Protein AF-A0A534ASF9-F1 (afdb_monomer_lite)

Structure (mmCIF, N/CA/C/O backbone):
data_AF-A0A534ASF9-F1
#
_entry.id   AF-A0A534ASF9-F1
#
loop_
_atom_site.group_PDB
_atom_site.id
_atom_site.type_symbol
_atom_site.label_atom_id
_atom_site.label_alt_id
_atom_site.label_comp_id
_atom_site.label_asym_id
_atom_site.label_entity_id
_atom_site.label_seq_id
_atom_site.pdbx_PDB_ins_code
_atom_site.Cartn_x
_atom_site.Cartn_y
_atom_site.Cartn_z
_atom_site.occupancy
_atom_site.B_iso_or_equiv
_atom_site.auth_seq_id
_atom_site.auth_comp_id
_atom_site.auth_asym_id
_atom_site.auth_atom_id
_atom_site.pdbx_PDB_model_num
ATOM 1 N N . MET A 1 1 ? -19.889 25.610 2.675 1.00 43.44 1 MET A N 1
ATOM 2 C CA . MET A 1 1 ? -19.163 25.995 3.905 1.00 43.44 1 MET A CA 1
ATOM 3 C C . MET A 1 1 ? -20.159 26.588 4.884 1.00 43.44 1 MET A C 1
ATOM 5 O O . MET A 1 1 ? -20.540 27.736 4.732 1.00 43.44 1 MET A O 1
ATOM 9 N N . SER A 1 2 ? -20.649 25.782 5.822 1.00 36.78 2 SER A N 1
ATOM 10 C CA . SER A 1 2 ? -21.408 26.253 6.982 1.00 36.78 2 SER A CA 1
ATOM 11 C C . SER A 1 2 ? -21.186 25.222 8.080 1.00 36.78 2 SER A C 1
ATOM 13 O O . SER A 1 2 ? -21.666 24.094 7.984 1.00 36.78 2 SER A O 1
ATOM 15 N N . ALA A 1 3 ? -20.322 25.568 9.029 1.00 43.53 3 ALA A N 1
ATOM 16 C CA . ALA A 1 3 ? -19.943 24.725 10.150 1.00 43.53 3 ALA A CA 1
ATOM 17 C C . ALA A 1 3 ? -20.703 25.224 11.378 1.00 43.53 3 ALA A C 1
ATOM 19 O O . ALA A 1 3 ? -20.419 26.294 11.910 1.00 43.53 3 ALA A O 1
ATOM 20 N N . SER A 1 4 ? -21.697 24.446 11.794 1.00 43.00 4 SER A N 1
ATOM 21 C CA . SER A 1 4 ? -22.441 24.659 13.027 1.00 43.00 4 SER A CA 1
ATOM 22 C C . SER A 1 4 ? -21.822 23.758 14.092 1.00 43.00 4 SER A C 1
ATOM 24 O O . SER A 1 4 ? -22.047 22.552 14.096 1.00 43.00 4 SER A O 1
ATOM 26 N N . CYS A 1 5 ? -20.987 24.342 14.951 1.00 35.31 5 CYS A N 1
ATOM 27 C CA . CYS A 1 5 ? -20.363 23.667 16.084 1.00 35.31 5 CYS A CA 1
ATOM 28 C C . CYS A 1 5 ? -21.158 24.012 17.351 1.00 35.31 5 CYS A C 1
ATOM 30 O O . CYS A 1 5 ? -21.289 25.181 17.716 1.00 35.31 5 CYS A O 1
ATOM 32 N N . ARG A 1 6 ? -21.737 22.998 17.993 1.00 47.47 6 ARG A N 1
ATOM 33 C CA . ARG A 1 6 ? -22.448 23.086 19.273 1.00 47.47 6 ARG A CA 1
ATOM 34 C C . ARG A 1 6 ? -22.090 21.854 20.107 1.00 47.47 6 ARG A C 1
ATOM 36 O O . ARG A 1 6 ? -22.039 20.769 19.540 1.00 47.47 6 ARG A O 1
ATOM 43 N N . ILE A 1 7 ? -22.007 22.063 21.433 1.00 41.69 7 ILE A N 1
ATOM 44 C CA . ILE A 1 7 ? -22.046 21.060 22.529 1.00 41.69 7 ILE A CA 1
ATOM 45 C C . ILE A 1 7 ? -20.674 20.392 22.786 1.00 41.69 7 ILE A C 1
ATOM 47 O O . ILE A 1 7 ? -19.980 20.046 21.846 1.00 41.69 7 ILE A O 1
ATOM 51 N N . SER A 1 8 ? -20.164 20.166 24.001 1.00 37.75 8 SER A N 1
ATOM 52 C CA . SER A 1 8 ? -20.586 20.447 25.379 1.00 37.75 8 SER A CA 1
ATOM 53 C C . SER A 1 8 ? -19.339 20.419 26.265 1.00 37.75 8 SER A C 1
ATOM 55 O O . SER A 1 8 ? -18.448 19.600 26.048 1.00 37.75 8 SER A O 1
ATOM 57 N N . ALA A 1 9 ? -19.335 21.222 27.326 1.00 44.00 9 ALA A N 1
ATOM 58 C CA . ALA A 1 9 ? -18.513 20.967 28.500 1.00 44.00 9 ALA A CA 1
ATOM 59 C C . ALA A 1 9 ? -19.086 19.760 29.265 1.00 44.00 9 ALA A C 1
ATOM 61 O O . ALA A 1 9 ? -20.282 19.729 29.554 1.00 44.00 9 ALA A O 1
ATOM 62 N N . ALA A 1 10 ? -18.246 18.779 29.599 1.00 42.94 10 ALA A N 1
ATOM 63 C CA . ALA A 1 10 ? -18.607 17.688 30.498 1.00 42.94 10 ALA A CA 1
ATOM 64 C C . ALA A 1 10 ? -17.488 17.469 31.521 1.00 42.94 10 ALA A C 1
ATOM 66 O O . ALA A 1 10 ? -16.400 16.980 31.228 1.00 42.94 10 ALA A O 1
ATOM 67 N N . THR A 1 11 ? -17.815 17.906 32.727 1.00 45.84 11 THR A N 1
ATOM 68 C CA . THR A 1 11 ? -17.138 17.739 34.005 1.00 45.84 11 THR A CA 1
ATOM 69 C C . THR A 1 11 ? -16.845 16.270 34.310 1.00 45.84 11 THR A C 1
ATOM 71 O O . THR A 1 11 ? -17.744 15.432 34.297 1.00 45.84 11 THR A O 1
ATOM 74 N N . ILE A 1 12 ? -15.594 15.973 34.660 1.00 40.12 12 ILE A N 1
ATOM 75 C CA . ILE A 1 12 ? -15.168 14.698 35.243 1.00 40.12 12 ILE A CA 1
ATOM 76 C C . ILE A 1 12 ? -15.346 14.813 36.759 1.00 40.12 12 ILE A C 1
ATOM 78 O O . ILE A 1 12 ? -14.676 15.622 37.399 1.00 40.12 12 ILE A O 1
ATOM 82 N N . SER A 1 13 ? -16.247 14.017 37.337 1.00 39.03 13 SER A N 1
ATOM 83 C CA . SER A 1 13 ? -16.389 13.881 38.788 1.00 39.03 13 SER A CA 1
ATOM 84 C C . SER A 1 13 ? -16.330 12.412 39.204 1.00 39.03 13 SER A C 1
ATOM 86 O O . SER A 1 13 ? -17.213 11.617 38.899 1.00 39.03 13 SER A O 1
ATOM 88 N N . ALA A 1 14 ? -15.208 12.103 39.853 1.00 37.56 14 ALA A N 1
ATOM 89 C CA . ALA A 1 14 ? -15.058 11.299 41.060 1.00 37.56 14 ALA A CA 1
ATOM 90 C C . ALA A 1 14 ? -15.865 9.994 41.190 1.00 37.56 14 ALA A C 1
ATOM 92 O O . ALA A 1 14 ? -17.019 9.957 41.612 1.00 37.56 14 ALA A O 1
ATOM 93 N N . ALA A 1 15 ? -15.142 8.893 40.995 1.00 41.50 15 ALA A N 1
ATOM 94 C CA . ALA A 1 15 ? -15.428 7.623 41.633 1.00 41.50 15 ALA A CA 1
ATOM 95 C C . ALA A 1 15 ? -15.129 7.707 43.140 1.00 41.50 15 ALA A C 1
ATOM 97 O O . ALA A 1 15 ? -14.005 8.008 43.532 1.00 41.50 15 ALA A O 1
ATOM 98 N N . CYS A 1 16 ? -16.108 7.365 43.977 1.00 34.12 16 CYS A N 1
ATOM 99 C CA . CYS A 1 16 ? -15.857 6.810 45.304 1.00 34.12 16 CYS A CA 1
ATOM 100 C C . CYS A 1 16 ? -17.086 6.011 45.762 1.00 34.12 16 CYS A C 1
ATOM 102 O O . CYS A 1 16 ? -18.139 6.569 46.060 1.00 34.12 16 CYS A O 1
ATOM 104 N N . ARG A 1 17 ? -16.953 4.679 45.795 1.00 44.31 17 ARG A N 1
ATOM 105 C CA . ARG A 1 17 ? -17.820 3.803 46.603 1.00 44.31 17 ARG A CA 1
ATOM 106 C C . ARG A 1 17 ? -17.494 4.038 48.082 1.00 44.31 17 ARG A C 1
ATOM 108 O O . ARG A 1 17 ? -16.331 4.284 48.399 1.00 44.31 17 ARG A O 1
ATOM 115 N N . PRO A 1 18 ? -18.443 3.786 48.996 1.00 44.88 18 PRO A N 1
ATOM 116 C CA . PRO A 1 18 ? -18.229 2.590 49.803 1.00 44.88 18 PRO A CA 1
ATOM 117 C C . PRO A 1 18 ? -19.480 1.766 50.131 1.00 44.88 18 PRO A C 1
ATOM 119 O O . PRO A 1 18 ? -20.634 2.124 49.921 1.00 44.88 18 PRO A O 1
ATOM 122 N N . LYS A 1 19 ? -19.112 0.583 50.607 1.00 39.75 19 LYS A N 1
ATOM 123 C CA . LYS A 1 19 ? -19.822 -0.627 50.993 1.00 39.75 19 LYS A CA 1
ATOM 124 C C . LYS A 1 19 ? -20.585 -0.420 52.312 1.00 39.75 19 LYS A C 1
ATOM 126 O O . LYS A 1 19 ? -20.127 0.296 53.194 1.00 39.75 19 LYS A O 1
ATOM 131 N N . SER A 1 20 ? -21.721 -1.095 52.423 1.00 41.50 20 SER A N 1
ATOM 132 C CA . SER A 1 20 ? -22.628 -1.165 53.576 1.00 41.50 20 SER A CA 1
ATOM 133 C C . SER A 1 20 ? -21.947 -1.604 54.882 1.00 41.50 20 SER A C 1
ATOM 135 O O . SER A 1 20 ? -20.941 -2.318 54.833 1.00 41.50 20 SER A O 1
ATOM 137 N N . PRO A 1 21 ? -22.620 -1.385 56.027 1.00 50.22 21 PRO A N 1
ATOM 138 C CA . PRO A 1 21 ? -22.694 -2.462 57.008 1.00 50.22 21 PRO A CA 1
ATOM 139 C C . PRO A 1 21 ? -24.111 -2.727 57.533 1.00 50.22 21 PRO A C 1
ATOM 141 O O . PRO A 1 21 ? -24.940 -1.837 57.712 1.00 50.22 21 PRO A O 1
ATOM 144 N N . ALA A 1 22 ? -24.350 -4.010 57.789 1.00 42.09 22 ALA A N 1
ATOM 145 C CA . ALA A 1 22 ? -25.454 -4.536 58.572 1.00 42.09 22 ALA A CA 1
ATOM 146 C C . ALA A 1 22 ? -25.359 -4.080 60.036 1.00 42.09 22 ALA A C 1
ATOM 148 O O . ALA A 1 22 ? -24.257 -3.961 60.569 1.00 42.09 22 ALA A O 1
ATOM 149 N N . CYS A 1 23 ? -26.497 -3.941 60.723 1.00 30.39 23 CYS A N 1
ATOM 150 C CA . CYS A 1 23 ? -26.509 -4.035 62.179 1.00 30.39 23 CYS A CA 1
ATOM 151 C C . CYS A 1 23 ? -27.781 -4.704 62.708 1.00 30.39 23 CYS A C 1
ATOM 153 O O . CYS A 1 23 ? -28.874 -4.590 62.156 1.00 30.39 23 CYS A O 1
ATOM 155 N N . ARG A 1 24 ? -27.553 -5.483 63.760 1.00 34.69 24 ARG A N 1
ATOM 156 C CA . ARG A 1 24 ? -28.364 -6.562 64.311 1.00 34.69 24 ARG A CA 1
ATOM 157 C C . ARG A 1 24 ? -29.069 -6.086 65.584 1.00 34.69 24 ARG A C 1
ATOM 159 O O . ARG A 1 24 ? -28.524 -5.325 66.371 1.00 34.69 24 ARG A O 1
ATOM 166 N N . ARG A 1 25 ? -30.279 -6.608 65.755 1.00 35.16 25 ARG A N 1
ATOM 167 C CA . ARG A 1 25 ? -31.189 -6.615 66.917 1.00 35.16 25 ARG A CA 1
ATOM 168 C C . ARG A 1 25 ? -30.499 -6.808 68.288 1.00 35.16 25 ARG A C 1
ATOM 170 O O . ARG A 1 25 ? -29.750 -7.771 68.410 1.00 35.16 25 ARG A O 1
ATOM 177 N N . SER A 1 26 ? -30.890 -6.035 69.318 1.00 34.41 26 SER A N 1
ATOM 178 C CA . SER A 1 26 ? -31.644 -6.516 70.512 1.00 34.41 26 SER A CA 1
ATOM 179 C C . SER A 1 26 ? -31.675 -5.525 71.702 1.00 34.41 26 SER A C 1
ATOM 181 O O . SER A 1 26 ? -30.611 -5.158 72.186 1.00 34.41 26 SER A O 1
ATOM 183 N N . GLY A 1 27 ? -32.885 -5.252 72.234 1.00 33.06 27 GLY A N 1
ATOM 184 C CA . GLY A 1 27 ? -33.196 -4.901 73.644 1.00 33.06 27 GLY A CA 1
ATOM 185 C C . GLY A 1 27 ? -32.804 -3.493 74.131 1.00 33.06 27 GLY A C 1
ATOM 186 O O . GLY A 1 27 ? -31.799 -2.961 73.705 1.00 33.06 27 GLY A O 1
ATOM 187 N N . GLN A 1 28 ? -33.498 -2.792 75.030 1.00 36.84 28 GLN A N 1
ATOM 188 C CA . GLN A 1 28 ? -34.693 -3.009 75.848 1.00 36.84 28 GLN A CA 1
ATOM 189 C C . GLN A 1 28 ? -35.312 -1.627 76.160 1.00 36.84 28 GLN A C 1
ATOM 191 O O . GLN A 1 28 ? -34.653 -0.592 76.087 1.00 36.84 28 GLN A O 1
ATOM 196 N N . SER A 1 29 ? -36.591 -1.642 76.512 1.00 45.84 29 SER A N 1
ATOM 197 C CA . SER A 1 29 ? -37.454 -0.532 76.922 1.00 45.84 29 SER A CA 1
ATOM 198 C C . SER A 1 29 ? -36.996 0.226 78.177 1.00 45.84 29 SER A C 1
ATOM 200 O O . SER A 1 29 ? -36.746 -0.417 79.191 1.00 45.84 29 SER A O 1
ATOM 202 N N . ILE A 1 30 ? -37.089 1.564 78.166 1.00 34.12 30 ILE A N 1
ATOM 203 C CA . ILE A 1 30 ? -37.583 2.369 79.302 1.00 34.12 30 ILE A CA 1
ATOM 204 C C . ILE A 1 30 ? -38.434 3.515 78.743 1.00 34.12 30 ILE A C 1
ATOM 206 O O . ILE A 1 30 ? -37.964 4.356 77.979 1.00 34.12 30 ILE A O 1
ATOM 210 N N . LEU A 1 31 ? -39.701 3.515 79.149 1.00 42.78 31 LEU A N 1
ATOM 211 C CA . LEU A 1 31 ? -40.682 4.566 78.930 1.00 42.78 31 LEU A CA 1
ATOM 212 C C . LEU A 1 31 ? -40.278 5.802 79.754 1.00 42.78 31 LEU A C 1
ATOM 214 O O . LEU A 1 31 ? -40.157 5.714 80.978 1.00 42.78 31 LEU A O 1
ATOM 218 N N . LYS A 1 32 ? -40.090 6.957 79.108 1.00 35.69 32 LYS A N 1
ATOM 219 C CA . LYS A 1 32 ? -40.068 8.255 79.789 1.00 35.69 32 LYS A CA 1
ATOM 220 C C . LYS A 1 32 ? -40.736 9.305 78.907 1.00 35.69 32 LYS A C 1
ATOM 222 O O . LYS A 1 32 ? -40.390 9.456 77.740 1.00 35.69 32 LYS A O 1
ATOM 227 N N . THR A 1 33 ? -41.733 9.957 79.489 1.00 53.38 33 THR A N 1
ATOM 228 C CA . THR A 1 33 ? -42.565 11.039 78.952 1.00 53.38 33 THR A CA 1
ATOM 229 C C . THR A 1 33 ? -41.716 12.107 78.247 1.00 53.38 33 THR A C 1
ATOM 231 O O . THR A 1 33 ? -40.631 12.413 78.752 1.00 53.38 33 THR A O 1
ATOM 234 N N . PRO A 1 34 ? -42.165 12.673 77.109 1.00 46.03 34 PRO A N 1
ATOM 235 C CA . PRO A 1 34 ? -41.370 13.638 76.356 1.00 46.03 34 PRO A CA 1
ATOM 236 C C . PRO A 1 34 ? -41.164 14.933 77.162 1.00 46.03 34 PRO A C 1
ATOM 238 O O . PRO A 1 34 ? -42.145 15.497 77.650 1.00 46.03 34 PRO A O 1
ATOM 241 N N . PRO A 1 35 ? -39.920 15.426 77.303 1.00 46.38 35 PRO A N 1
ATOM 242 C CA . PRO A 1 35 ? -39.693 16.814 77.678 1.00 46.38 35 PRO A CA 1
ATOM 243 C C . PRO A 1 35 ? -40.124 17.766 76.549 1.00 46.38 35 PRO A C 1
ATOM 245 O O . PRO A 1 35 ? -40.404 17.360 75.424 1.00 46.38 35 PRO A O 1
ATOM 248 N N . SER A 1 36 ? -40.209 19.052 76.851 1.00 45.78 36 SER A N 1
ATOM 249 C CA . SER A 1 36 ? -40.439 20.147 75.904 1.00 45.78 36 SER A CA 1
ATOM 250 C C . SER A 1 36 ? -39.646 19.973 74.596 1.00 45.78 36 SER A C 1
ATOM 252 O O . SER A 1 36 ? -38.463 19.633 74.610 1.00 45.78 36 SER A O 1
ATOM 254 N N . ALA A 1 37 ? -40.283 20.232 73.446 1.00 53.19 37 ALA A N 1
ATOM 255 C CA . ALA A 1 37 ? -39.708 19.999 72.114 1.00 53.19 37 ALA A CA 1
ATOM 256 C C . ALA A 1 37 ? -38.362 20.716 71.871 1.00 53.19 37 ALA A C 1
ATOM 258 O O . ALA A 1 37 ? -37.545 20.220 71.102 1.00 53.19 37 ALA A O 1
ATOM 259 N N . GLN A 1 38 ? -38.106 21.840 72.546 1.00 49.53 38 GLN A N 1
ATOM 260 C CA . GLN A 1 38 ? -36.845 22.584 72.448 1.00 49.53 38 GLN A CA 1
ATOM 261 C C . GLN A 1 38 ? -35.704 21.913 73.237 1.00 49.53 38 GLN A C 1
ATOM 263 O O . GLN A 1 38 ? -34.577 21.857 72.747 1.00 49.53 38 GLN A O 1
ATOM 268 N N . ASP A 1 39 ? -36.003 21.291 74.381 1.00 49.75 39 ASP A N 1
ATOM 269 C CA . ASP A 1 39 ? -35.011 20.604 75.220 1.00 49.75 39 ASP A CA 1
ATOM 270 C C . ASP A 1 39 ? -34.704 19.189 74.701 1.00 49.75 39 ASP A C 1
ATOM 272 O O . ASP A 1 39 ? -33.565 18.729 74.778 1.00 49.75 39 ASP A O 1
ATOM 276 N N . ILE A 1 40 ? -35.683 18.508 74.081 1.00 57.84 40 ILE A N 1
ATOM 277 C CA . ILE A 1 40 ? -35.431 17.267 73.321 1.00 57.84 40 ILE A CA 1
ATOM 278 C C . ILE A 1 40 ? -34.525 17.562 72.121 1.00 57.84 40 ILE A C 1
ATOM 280 O O . ILE A 1 40 ? -33.631 16.773 71.820 1.00 57.84 40 ILE A O 1
ATOM 284 N N . GLN A 1 41 ? -34.717 18.686 71.426 1.00 57.34 41 GLN A N 1
ATOM 285 C CA . GLN A 1 41 ? -33.866 19.070 70.295 1.00 57.34 41 GLN A CA 1
ATOM 286 C C . GLN A 1 41 ? -32.431 19.405 70.748 1.00 57.34 41 GLN A C 1
ATOM 288 O O . GLN A 1 41 ? -31.473 18.951 70.121 1.00 57.34 41 GLN A O 1
ATOM 293 N N . ALA A 1 42 ? -32.250 20.092 71.880 1.00 60.66 42 ALA A N 1
ATOM 294 C CA . ALA A 1 42 ? -30.925 20.321 72.467 1.00 60.66 42 ALA A CA 1
ATOM 295 C C . ALA A 1 42 ? -30.248 19.005 72.915 1.00 60.66 42 ALA A C 1
ATOM 297 O O . ALA A 1 42 ? -29.111 18.724 72.534 1.00 60.66 42 ALA A O 1
ATOM 298 N N . ALA A 1 43 ? -30.978 18.121 73.602 1.00 65.44 43 ALA A N 1
ATOM 299 C CA . ALA A 1 43 ? -30.450 16.828 74.040 1.00 65.44 43 ALA A CA 1
ATOM 300 C C . ALA A 1 43 ? -30.133 15.877 72.868 1.00 65.44 43 ALA A C 1
ATOM 302 O O . ALA A 1 43 ? -29.107 15.198 72.877 1.00 65.44 43 ALA A O 1
ATOM 303 N N . THR A 1 44 ? -30.967 15.847 71.822 1.00 72.81 44 THR A N 1
ATOM 304 C CA . THR A 1 44 ? -30.734 15.010 70.627 1.00 72.81 44 THR A CA 1
ATOM 305 C C . THR A 1 44 ? -29.577 15.521 69.771 1.00 72.81 44 THR A C 1
ATOM 307 O O . THR A 1 44 ? -28.850 14.711 69.194 1.00 72.81 44 THR A O 1
ATOM 310 N N . THR A 1 45 ? -29.351 16.839 69.721 1.00 83.19 45 THR A N 1
ATOM 311 C CA . THR A 1 45 ? -28.190 17.420 69.026 1.00 83.19 45 THR A CA 1
ATOM 312 C C . THR A 1 45 ? -26.878 17.181 69.780 1.00 83.19 45 THR A C 1
ATOM 314 O O . THR A 1 45 ? -25.874 16.864 69.140 1.00 83.19 45 THR A O 1
ATOM 317 N N . LEU A 1 46 ? -26.871 17.238 71.120 1.00 85.38 46 LEU A N 1
ATOM 318 C CA . LEU A 1 46 ? -25.717 16.830 71.938 1.00 85.38 46 LEU A CA 1
ATOM 319 C C . LEU A 1 46 ? -25.415 15.331 71.796 1.00 85.38 46 LEU A C 1
ATOM 321 O O . LEU A 1 46 ? -24.257 14.945 71.627 1.00 85.38 46 LEU A O 1
ATOM 325 N N . ASP A 1 47 ? -26.451 14.492 71.787 1.00 87.38 47 ASP A N 1
ATOM 326 C CA . ASP A 1 47 ? -26.313 13.043 71.625 1.00 87.38 47 ASP A CA 1
ATOM 327 C C . ASP A 1 47 ? -25.786 12.645 70.238 1.00 87.38 47 ASP A C 1
ATOM 329 O O . ASP A 1 47 ? -25.021 11.683 70.123 1.00 87.38 47 ASP A O 1
ATOM 333 N N . ALA A 1 48 ? -26.153 13.386 69.188 1.00 88.62 48 ALA A N 1
ATOM 334 C CA . ALA A 1 48 ? -25.584 13.211 67.854 1.00 88.62 48 ALA A CA 1
ATOM 335 C C . ALA A 1 48 ? -24.083 13.549 67.839 1.00 88.62 48 ALA A C 1
ATOM 337 O O . ALA A 1 48 ? -23.278 12.730 67.402 1.00 88.62 48 ALA A O 1
ATOM 338 N N . ARG A 1 49 ? -23.687 14.689 68.427 1.00 88.88 49 ARG A N 1
ATOM 339 C CA . ARG A 1 49 ? -22.275 15.112 68.501 1.00 88.88 49 ARG A CA 1
ATOM 340 C C . ARG A 1 49 ? -21.401 14.133 69.287 1.00 88.88 49 ARG A C 1
ATOM 342 O O . ARG A 1 49 ? -20.300 13.821 68.849 1.00 88.88 49 ARG A O 1
ATOM 349 N N . ILE A 1 50 ? -21.893 13.601 70.411 1.00 92.56 50 ILE A N 1
ATOM 350 C CA . ILE A 1 50 ? -21.173 12.572 71.186 1.00 92.56 50 ILE A CA 1
ATOM 351 C C . ILE A 1 50 ? -20.948 11.311 70.342 1.00 92.56 50 ILE A C 1
ATOM 353 O O . ILE A 1 50 ? -19.882 10.699 70.414 1.00 92.56 50 ILE A O 1
ATOM 357 N N . ARG A 1 51 ? -21.940 10.909 69.540 1.00 93.44 51 ARG A N 1
ATOM 358 C CA . ARG A 1 51 ? -21.838 9.731 68.671 1.00 93.44 51 ARG A CA 1
ATOM 359 C C . ARG A 1 51 ? -20.809 9.935 67.563 1.00 93.44 51 ARG A C 1
ATOM 361 O O . ARG A 1 51 ? -19.997 9.044 67.337 1.00 93.44 51 ARG A O 1
ATOM 368 N N . ASP A 1 52 ? -20.804 11.108 66.940 1.00 94.50 52 ASP A N 1
ATOM 369 C CA . ASP A 1 52 ? -19.841 11.455 65.895 1.00 94.50 52 ASP A CA 1
ATOM 370 C C . ASP A 1 52 ? -18.407 11.493 66.449 1.00 94.50 52 ASP A C 1
ATOM 372 O O . ASP A 1 52 ? -17.507 10.884 65.871 1.00 94.50 52 ASP A O 1
ATOM 376 N N . SER A 1 53 ? -18.191 12.107 67.620 1.00 92.81 53 SER A N 1
ATOM 377 C CA . SER A 1 53 ? -16.875 12.116 68.282 1.00 92.81 53 SER A CA 1
ATOM 378 C C . SER A 1 53 ? -16.409 10.717 68.709 1.00 92.81 53 SER A C 1
ATOM 380 O O . SER A 1 53 ? -15.213 10.434 68.671 1.00 92.81 53 SER A O 1
ATOM 382 N N . ARG A 1 54 ? -17.326 9.810 69.076 1.00 94.56 54 ARG A N 1
ATOM 383 C CA . ARG A 1 54 ? -16.996 8.397 69.345 1.00 94.56 54 ARG A CA 1
ATOM 384 C C . ARG A 1 54 ? -16.609 7.645 68.071 1.00 94.56 54 ARG A C 1
ATOM 386 O O . ARG A 1 54 ? -15.620 6.926 68.090 1.00 94.56 54 ARG A O 1
ATOM 393 N N . HIS A 1 55 ? -17.308 7.869 66.958 1.00 95.31 55 HIS A N 1
ATOM 394 C CA . HIS A 1 55 ? -16.908 7.300 65.667 1.00 95.31 55 HIS A CA 1
ATOM 395 C C . HIS A 1 55 ? -15.524 7.789 65.217 1.00 95.31 55 HIS A C 1
ATOM 397 O O . HIS A 1 55 ? -14.730 6.995 64.719 1.00 95.31 55 HIS A O 1
ATOM 403 N N . GLN A 1 56 ? -15.208 9.068 65.438 1.00 91.69 56 GLN A N 1
ATOM 404 C CA . GLN A 1 56 ? -13.871 9.612 65.177 1.00 91.69 56 GLN A CA 1
ATOM 405 C C . GLN A 1 56 ? -12.803 8.962 66.063 1.00 91.69 56 GLN A C 1
ATOM 407 O O . GLN A 1 56 ? -11.711 8.664 65.585 1.00 91.69 56 GLN A O 1
ATOM 412 N N . LEU A 1 57 ? -13.114 8.701 67.338 1.00 93.12 57 LEU A N 1
ATOM 413 C CA . LEU A 1 57 ? -12.217 7.976 68.235 1.00 93.12 57 LEU A CA 1
ATOM 414 C C . LEU A 1 57 ? -11.934 6.560 67.716 1.00 93.12 57 LEU A C 1
ATOM 416 O O . LEU A 1 57 ? -10.775 6.156 67.666 1.00 93.12 57 LEU A O 1
ATOM 420 N N . ASP A 1 58 ? -12.974 5.838 67.299 1.00 93.19 58 ASP A N 1
ATOM 421 C CA . ASP A 1 58 ? -12.842 4.480 66.767 1.00 93.19 58 ASP A CA 1
ATOM 422 C C . ASP A 1 58 ? -11.996 4.460 65.484 1.00 93.19 58 ASP A C 1
ATOM 424 O O . ASP A 1 58 ? -11.143 3.590 65.323 1.00 93.19 58 ASP A O 1
ATOM 428 N N . GLU A 1 59 ? -12.160 5.446 64.593 1.00 93.00 59 GLU A N 1
ATOM 429 C CA . GLU A 1 59 ? -11.323 5.569 63.393 1.00 93.00 59 GLU A CA 1
ATOM 430 C C . GLU A 1 59 ? -9.854 5.875 63.735 1.00 93.00 59 GLU A C 1
ATOM 432 O O . GLU A 1 59 ? -8.940 5.304 63.131 1.00 93.00 59 GLU A O 1
ATOM 437 N N . LEU A 1 60 ? -9.608 6.750 64.716 1.00 92.19 60 LEU A N 1
ATOM 438 C CA . LEU A 1 60 ? -8.255 7.099 65.152 1.00 92.19 60 LEU A CA 1
ATOM 439 C C . LEU A 1 60 ? -7.556 5.922 65.838 1.00 92.19 60 LEU A C 1
ATOM 441 O O . LEU A 1 60 ? -6.365 5.730 65.613 1.00 92.19 60 LEU A O 1
ATOM 445 N N . LEU A 1 61 ? -8.271 5.097 66.607 1.00 91.38 61 LEU A N 1
ATOM 446 C CA . LEU A 1 61 ? -7.707 3.911 67.266 1.00 91.38 61 LEU A CA 1
ATOM 447 C C . LEU A 1 61 ? -7.320 2.790 66.287 1.00 91.38 61 LEU A C 1
ATOM 449 O O . LEU A 1 61 ? -6.491 1.946 66.623 1.00 91.38 61 LEU A O 1
ATOM 453 N N . LEU A 1 62 ? -7.861 2.790 65.062 1.00 92.12 62 LEU A N 1
ATOM 454 C CA . LEU A 1 62 ? -7.404 1.885 63.998 1.00 92.12 62 LEU A CA 1
ATOM 455 C C . LEU A 1 62 ? -6.019 2.266 63.454 1.00 92.12 62 LEU A C 1
ATOM 457 O O . LEU A 1 62 ? -5.333 1.419 62.882 1.00 92.12 62 LEU A O 1
ATOM 461 N N . LYS A 1 63 ? -5.622 3.537 63.593 1.00 89.06 63 LYS A N 1
ATOM 462 C CA . LYS A 1 63 ? -4.394 4.102 63.006 1.00 89.06 63 LYS A CA 1
ATOM 463 C C . LYS A 1 63 ? -3.349 4.468 64.063 1.00 89.06 63 LYS A C 1
ATOM 465 O O . LYS A 1 63 ? -2.155 4.441 63.777 1.00 89.06 63 LYS A O 1
ATOM 470 N N . PHE A 1 64 ? -3.785 4.791 65.276 1.00 91.25 64 PHE A N 1
ATOM 471 C CA . PHE A 1 64 ? -2.961 5.344 66.342 1.00 91.25 64 PHE A CA 1
ATOM 472 C C . PHE A 1 64 ? -3.169 4.606 67.664 1.00 91.25 64 PHE A C 1
ATOM 474 O O . PHE A 1 64 ? -4.224 4.044 67.941 1.00 91.25 64 PHE A O 1
ATOM 481 N N . THR A 1 65 ? -2.143 4.626 68.513 1.00 87.56 65 THR A N 1
ATOM 482 C CA . THR A 1 65 ? -2.203 4.044 69.857 1.00 87.56 65 THR A CA 1
ATOM 483 C C . THR A 1 65 ? -2.914 4.976 70.842 1.00 87.56 65 THR A C 1
ATOM 485 O O . THR A 1 65 ? -2.983 6.189 70.641 1.00 87.56 65 THR A O 1
ATOM 488 N N . ASP A 1 66 ? -3.391 4.427 71.963 1.00 84.25 66 ASP A N 1
ATOM 489 C CA . ASP A 1 66 ? -4.173 5.144 72.987 1.00 84.25 66 ASP A CA 1
ATOM 490 C C . ASP A 1 66 ? -3.526 6.415 73.569 1.00 84.25 66 ASP A C 1
ATOM 492 O O . ASP A 1 66 ? -4.219 7.218 74.198 1.00 84.25 66 ASP A O 1
ATOM 496 N N . ARG A 1 67 ? -2.207 6.586 73.397 1.00 85.88 67 ARG A N 1
ATOM 497 C CA . ARG A 1 67 ? -1.415 7.715 73.913 1.00 85.88 67 ARG A CA 1
ATOM 498 C C . ARG A 1 67 ? -1.150 8.820 72.881 1.00 85.88 67 ARG A C 1
ATOM 500 O O . ARG A 1 67 ? -0.453 9.776 73.206 1.00 85.88 67 ARG A O 1
ATOM 507 N N . HIS A 1 68 ? -1.663 8.704 71.656 1.00 91.31 68 HIS A N 1
ATOM 508 C CA . HIS A 1 68 ? -1.459 9.715 70.616 1.00 91.31 68 HIS A CA 1
ATOM 509 C C . HIS A 1 68 ? -2.163 11.042 70.981 1.00 91.31 68 HIS A C 1
ATOM 511 O O . HIS A 1 68 ? -3.307 10.998 71.444 1.00 91.31 68 HIS A O 1
ATOM 517 N N . PRO A 1 69 ? -1.547 12.223 70.754 1.00 91.75 69 PRO A N 1
ATOM 518 C CA . PRO A 1 69 ? -2.144 13.522 71.096 1.00 91.75 69 PRO A CA 1
ATOM 519 C C . PRO A 1 69 ? -3.551 13.729 70.509 1.00 91.75 69 PRO A C 1
ATOM 521 O O . PRO A 1 69 ? -4.437 14.227 71.197 1.00 91.75 69 PRO A O 1
ATOM 524 N N . GLU A 1 70 ? -3.787 13.283 69.274 1.00 86.81 70 GLU A N 1
ATOM 525 C CA . GLU A 1 70 ? -5.109 13.339 68.621 1.00 86.81 70 GLU A CA 1
ATOM 526 C C . GLU A 1 70 ? -6.181 12.474 69.309 1.00 86.81 70 GLU A C 1
ATOM 528 O O . GLU A 1 70 ? -7.314 12.917 69.487 1.00 86.81 70 GLU A O 1
ATOM 533 N N . VAL A 1 71 ? -5.825 11.270 69.771 1.00 93.62 71 VAL A N 1
ATOM 534 C CA . VAL A 1 71 ? -6.743 10.384 70.512 1.00 93.62 71 VAL A CA 1
ATOM 535 C C . VAL A 1 71 ? -7.102 11.001 71.867 1.00 93.62 71 VAL A C 1
ATOM 537 O O . VAL A 1 71 ? -8.254 10.931 72.298 1.00 93.62 71 VAL A O 1
ATOM 540 N N . LEU A 1 72 ? -6.135 11.641 72.530 1.00 92.62 72 LEU A N 1
ATOM 541 C CA . LEU A 1 72 ? -6.354 12.346 73.795 1.00 92.62 72 LEU A CA 1
ATOM 542 C C . LEU A 1 72 ? -7.269 13.564 73.612 1.00 92.62 72 LEU A C 1
ATOM 544 O O . LEU A 1 72 ? -8.228 13.710 74.368 1.00 92.62 72 LEU A O 1
ATOM 548 N N . ALA A 1 73 ? -7.050 14.369 72.567 1.00 93.19 73 ALA A N 1
ATOM 549 C CA . ALA A 1 73 ? -7.897 15.519 72.254 1.00 93.19 73 ALA A CA 1
ATOM 550 C C . ALA A 1 73 ? -9.363 15.113 72.017 1.00 93.19 73 ALA A C 1
ATOM 552 O O . ALA A 1 73 ? -10.277 15.734 72.565 1.00 93.19 73 ALA A O 1
ATOM 553 N N . VAL 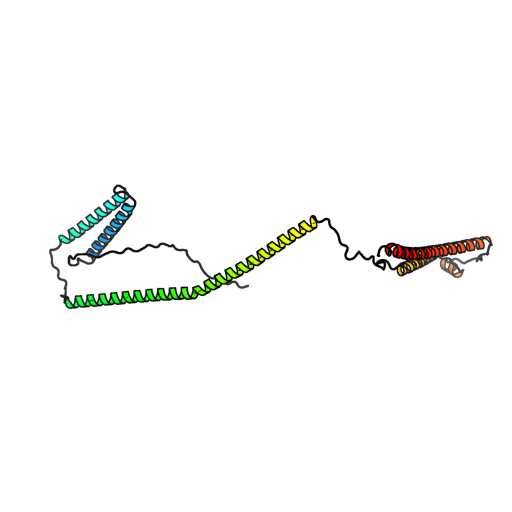A 1 74 ? -9.606 14.031 71.264 1.00 93.62 74 VAL A N 1
ATOM 554 C CA . VAL A 1 74 ? -10.966 13.516 71.034 1.00 93.62 74 VAL A CA 1
ATOM 555 C C . VAL A 1 74 ? -11.572 12.938 72.319 1.00 93.62 74 VAL A C 1
ATOM 557 O O . VAL A 1 74 ? -12.725 13.236 72.633 1.00 93.62 74 VAL A O 1
ATOM 560 N N . LYS A 1 75 ? -10.810 12.194 73.133 1.00 93.81 75 LYS A N 1
ATOM 561 C CA . LYS A 1 75 ? -11.282 11.717 74.449 1.00 93.81 75 LYS A CA 1
ATOM 562 C C . LYS A 1 75 ? -11.685 12.876 75.373 1.00 93.81 75 LYS A C 1
ATOM 564 O O . LYS A 1 75 ? -12.713 12.781 76.045 1.00 93.81 75 LYS A O 1
ATOM 569 N N . ASP A 1 76 ? -10.941 13.979 75.372 1.00 94.38 76 ASP A N 1
ATOM 570 C CA . ASP A 1 76 ? -11.274 15.174 76.156 1.00 94.38 76 ASP A CA 1
ATOM 571 C C . ASP A 1 76 ? -12.517 15.895 75.619 1.00 94.38 76 ASP A C 1
ATOM 573 O O . ASP A 1 76 ? -13.346 16.371 76.400 1.00 94.38 76 ASP A O 1
ATOM 577 N N . THR A 1 77 ? -12.714 15.919 74.296 1.00 93.12 77 THR A N 1
ATOM 578 C CA . THR A 1 77 ? -13.947 16.466 73.704 1.00 93.12 77 THR A CA 1
ATOM 579 C C . THR A 1 77 ? -15.183 15.659 74.105 1.00 93.12 77 THR A C 1
ATOM 581 O O . THR A 1 77 ? -16.194 16.252 74.481 1.00 93.12 77 THR A O 1
ATOM 584 N N . ILE A 1 78 ? -15.091 14.323 74.130 1.00 94.75 78 ILE A N 1
ATOM 585 C CA . ILE A 1 78 ? -16.179 13.444 74.579 1.00 94.75 78 ILE A CA 1
ATOM 586 C C . ILE A 1 78 ? -16.507 13.715 76.048 1.00 94.75 78 ILE A C 1
ATOM 588 O O . ILE A 1 78 ? -17.676 13.885 76.384 1.00 94.75 78 ILE A O 1
ATOM 592 N N . LYS A 1 79 ? -15.493 13.824 76.917 1.00 95.12 79 LYS A N 1
ATOM 593 C CA . LYS A 1 79 ? -15.704 14.142 78.339 1.00 95.12 79 LYS A CA 1
ATOM 594 C C . LYS A 1 79 ? -16.431 15.470 78.528 1.00 95.12 79 LYS A C 1
ATOM 596 O O . LYS A 1 79 ? -17.423 15.515 79.251 1.00 95.12 79 LYS A O 1
ATOM 601 N N . ARG A 1 80 ? -15.998 16.527 77.832 1.00 94.06 80 ARG A N 1
ATOM 602 C CA . ARG A 1 80 ? -16.656 17.843 77.886 1.00 94.06 80 ARG A CA 1
ATOM 603 C C . ARG A 1 80 ? -18.113 17.787 77.426 1.00 94.06 80 ARG A C 1
ATOM 605 O O . ARG A 1 80 ? -18.973 18.393 78.061 1.00 94.06 80 ARG A O 1
ATOM 612 N N . LEU A 1 81 ? -18.402 17.063 76.342 1.00 92.38 81 LEU A N 1
ATOM 613 C CA . LEU A 1 81 ? -19.770 16.895 75.843 1.00 92.38 81 LEU A CA 1
ATOM 614 C C . LEU A 1 81 ? -20.637 16.077 76.816 1.00 92.38 81 LEU A C 1
ATOM 616 O O . LEU A 1 81 ? -21.802 16.402 77.028 1.00 92.38 81 LEU A O 1
ATOM 620 N N . GLU A 1 82 ? -20.078 15.049 77.456 1.00 90.50 82 GLU A N 1
ATOM 621 C CA . GLU A 1 82 ? -20.778 14.260 78.478 1.00 90.50 82 GLU A CA 1
ATOM 622 C C . GLU A 1 82 ? -21.051 15.052 79.765 1.00 90.50 82 GLU A C 1
ATOM 624 O O . GLU A 1 82 ? -22.070 14.828 80.424 1.00 90.50 82 GLU A O 1
ATOM 629 N N . GLU A 1 83 ? -20.165 15.977 80.130 1.00 91.06 83 GLU A N 1
ATOM 630 C CA . GLU A 1 83 ? -20.362 16.913 81.240 1.00 91.06 83 GLU A CA 1
ATOM 631 C C . GLU A 1 83 ? -21.456 17.937 80.927 1.00 91.06 83 GLU A C 1
ATOM 633 O O . GLU A 1 83 ? -22.348 18.131 81.752 1.00 91.06 83 GLU A O 1
ATOM 638 N N . GLN A 1 84 ? -21.458 18.515 79.719 1.00 86.62 84 GLN A N 1
ATOM 639 C CA . GLN A 1 84 ? -22.538 19.394 79.248 1.00 86.62 84 GLN A CA 1
ATOM 640 C C . GLN A 1 84 ? -23.890 18.673 79.259 1.00 86.62 84 GLN A C 1
ATOM 642 O O . GLN A 1 84 ? -24.861 19.181 79.817 1.00 86.62 84 GLN A O 1
ATOM 647 N N . ARG A 1 85 ? -23.930 17.433 78.758 1.00 86.31 85 ARG A N 1
ATOM 648 C CA . ARG A 1 85 ? -25.122 16.577 78.808 1.00 86.31 85 ARG A CA 1
ATOM 649 C C . ARG A 1 85 ? -25.608 16.357 80.242 1.00 86.31 85 ARG A C 1
ATOM 651 O O . ARG A 1 85 ? -26.807 16.401 80.510 1.00 86.31 85 ARG A O 1
ATOM 658 N N . ARG A 1 86 ? -24.688 16.106 81.180 1.00 83.81 86 ARG A N 1
ATOM 659 C CA . ARG A 1 86 ? -25.019 15.924 82.603 1.00 83.81 86 ARG A CA 1
ATOM 660 C C . ARG A 1 86 ? -25.535 17.206 83.253 1.00 83.81 86 ARG A C 1
ATOM 662 O O . ARG A 1 86 ? -26.448 17.110 84.067 1.00 83.81 86 ARG A O 1
ATOM 669 N N . ALA A 1 87 ? -24.997 18.370 82.896 1.00 83.50 87 ALA A N 1
ATOM 670 C CA . ALA A 1 87 ? -25.452 19.658 83.413 1.00 83.50 87 ALA A CA 1
ATOM 671 C C . ALA A 1 87 ? -26.885 19.984 82.953 1.00 83.50 87 ALA A C 1
ATOM 673 O O . ALA A 1 87 ? -27.725 20.351 83.776 1.00 83.50 87 ALA A O 1
ATOM 674 N N . GLU A 1 88 ? -27.199 19.754 81.676 1.00 72.12 88 GLU A N 1
ATOM 675 C CA . GLU A 1 88 ? -28.544 19.983 81.127 1.00 72.12 88 GLU A CA 1
ATOM 676 C C . GLU A 1 88 ? -29.574 18.980 81.675 1.00 72.12 88 GLU A C 1
ATOM 678 O O . GLU A 1 88 ? -30.655 19.367 82.118 1.00 72.12 88 GLU A O 1
ATOM 683 N N . LEU A 1 89 ? -29.220 17.692 81.769 1.00 64.88 89 LEU A N 1
ATOM 684 C CA . LEU A 1 89 ? -30.087 16.670 82.377 1.00 64.88 89 LEU A CA 1
ATOM 685 C C . LEU A 1 89 ? -30.258 16.850 83.898 1.00 64.88 89 LEU A C 1
ATOM 687 O O . LEU A 1 89 ? -31.279 16.439 84.456 1.00 64.88 89 LEU A O 1
ATOM 691 N N . GLY A 1 90 ? -29.265 17.439 84.572 1.00 60.59 90 GLY A N 1
ATOM 692 C CA . GLY A 1 90 ? -29.306 17.778 85.995 1.00 60.59 90 GLY A CA 1
ATOM 693 C C . GLY A 1 90 ? -30.251 18.944 86.299 1.00 60.59 90 GLY A C 1
ATOM 694 O O . GLY A 1 90 ? -30.988 18.881 87.283 1.00 60.59 90 GLY A O 1
ATOM 695 N N . GLY A 1 91 ? -30.306 19.953 85.420 1.00 58.19 91 GLY A N 1
ATOM 696 C CA . GLY A 1 91 ? -31.239 21.083 85.520 1.00 58.19 91 GLY A CA 1
ATOM 697 C C . GLY A 1 91 ? -32.712 20.684 85.360 1.00 58.19 91 GLY A C 1
ATOM 698 O O . GLY A 1 91 ? -33.568 21.174 86.092 1.00 58.19 91 GLY A O 1
ATOM 699 N N . VAL A 1 92 ? -33.005 19.706 84.495 1.00 55.03 92 VAL A N 1
ATOM 700 C CA . VAL A 1 92 ? -34.371 19.189 84.251 1.00 55.03 92 VAL A CA 1
ATOM 701 C C . VAL A 1 92 ? -34.938 18.406 85.448 1.00 55.03 92 VAL A C 1
ATOM 703 O O . VAL A 1 92 ? -36.146 18.209 85.562 1.00 55.03 92 VAL A O 1
ATOM 706 N N . ARG A 1 93 ? -34.097 17.962 86.391 1.00 50.34 93 ARG A N 1
ATOM 707 C CA . ARG A 1 93 ? -34.552 17.220 87.579 1.00 50.34 93 ARG A CA 1
ATOM 708 C C . ARG A 1 93 ? -34.937 18.123 88.759 1.00 50.34 93 ARG A C 1
ATOM 710 O O . ARG A 1 93 ? -35.564 17.625 89.689 1.00 50.34 93 ARG A O 1
ATOM 717 N N . SER A 1 94 ? -34.610 19.420 88.711 1.00 47.50 94 SER A N 1
ATOM 718 C CA . SER A 1 94 ? -34.857 20.376 89.805 1.00 47.50 94 SER A CA 1
ATOM 719 C C . SER A 1 94 ? -36.096 21.267 89.612 1.00 47.50 94 SER A C 1
ATOM 721 O O . SER A 1 94 ? -36.390 22.081 90.484 1.00 47.50 94 SER A O 1
ATOM 723 N N . THR A 1 95 ? -36.850 21.118 88.520 1.00 46.25 95 THR A N 1
ATOM 724 C CA . THR A 1 95 ? -38.031 21.952 88.212 1.00 46.25 95 THR A CA 1
ATOM 725 C C . THR A 1 95 ? -39.340 21.155 88.144 1.00 46.25 95 THR A C 1
ATOM 727 O O . THR A 1 95 ? -40.291 21.559 87.489 1.00 46.25 95 THR A O 1
ATOM 730 N N . ASN A 1 96 ? -39.445 20.041 88.878 1.00 45.44 96 ASN A N 1
ATOM 731 C CA . ASN A 1 96 ? -40.720 19.338 89.092 1.00 45.44 96 ASN A CA 1
ATOM 732 C C . ASN A 1 96 ? -41.464 19.900 90.312 1.00 45.44 96 ASN A C 1
ATOM 734 O O . ASN A 1 96 ? -41.707 19.207 91.298 1.00 45.44 96 ASN A O 1
ATOM 738 N N . GLY A 1 97 ? -41.812 21.180 90.239 1.00 45.75 97 GLY A N 1
ATOM 739 C CA . GLY A 1 97 ? -42.537 21.886 91.286 1.00 45.75 97 GLY A CA 1
ATOM 740 C C . GLY A 1 97 ? -43.344 23.035 90.711 1.00 45.75 97 GLY A C 1
ATOM 741 O O . GLY A 1 97 ? -43.027 24.180 90.991 1.00 45.75 97 GLY A O 1
ATOM 742 N N . THR A 1 98 ? -44.317 22.731 89.848 1.00 39.25 98 THR A N 1
ATOM 743 C CA . THR A 1 98 ? -45.593 23.452 89.639 1.00 39.25 98 THR A CA 1
ATOM 744 C C . THR A 1 98 ? -46.261 22.896 88.384 1.00 39.25 98 THR A C 1
ATOM 746 O O . THR A 1 98 ? -45.752 22.983 87.272 1.00 39.25 98 THR A O 1
ATOM 749 N N . VAL A 1 99 ? -47.396 22.237 88.593 1.00 42.91 99 VAL A N 1
ATOM 750 C CA . VAL A 1 99 ? -48.186 21.577 87.555 1.00 42.91 99 VAL A CA 1
ATOM 751 C C . VAL A 1 99 ? -49.002 22.642 86.827 1.00 42.91 99 VAL A C 1
ATOM 753 O O . VAL A 1 99 ? -49.859 23.273 87.441 1.00 42.91 99 VAL A O 1
ATOM 756 N N . ALA A 1 100 ? -48.758 22.823 85.529 1.00 39.75 100 ALA A N 1
ATOM 757 C CA . ALA A 1 100 ? -49.659 23.531 84.627 1.00 39.75 100 ALA A CA 1
ATOM 758 C C . ALA A 1 100 ? -50.113 22.572 83.519 1.00 39.75 100 ALA A C 1
ATOM 760 O O . ALA A 1 100 ? -49.327 21.962 82.799 1.00 39.75 100 ALA A O 1
ATOM 761 N N . GLN A 1 101 ? -51.425 22.415 83.489 1.00 43.97 101 GLN A N 1
ATOM 762 C CA . GLN A 1 101 ? -52.260 21.476 82.763 1.00 43.97 101 GLN A CA 1
ATOM 763 C C . GLN A 1 101 ? -52.250 21.719 81.243 1.00 43.97 101 GLN A C 1
ATOM 765 O O . GLN A 1 101 ? -52.482 22.836 80.788 1.00 43.97 101 GLN A O 1
ATOM 770 N N . GLY A 1 102 ? -52.035 20.653 80.464 1.00 37.81 102 GLY A N 1
ATOM 771 C CA . GLY A 1 102 ? -52.176 20.626 79.006 1.00 37.81 102 GLY A CA 1
ATOM 772 C C . GLY A 1 102 ? -52.629 19.236 78.552 1.00 37.81 102 GLY A C 1
ATOM 773 O O . GLY A 1 102 ? -51.939 18.248 78.778 1.00 37.81 102 GLY A O 1
ATOM 774 N N . SER A 1 103 ? -53.833 19.174 77.991 1.00 41.84 103 SER A N 1
ATOM 775 C CA . SER A 1 103 ? -54.669 17.995 77.747 1.00 41.84 103 SER A CA 1
ATOM 776 C C . SER A 1 103 ? -54.000 16.846 76.979 1.00 41.84 103 SER A C 1
ATOM 778 O O . SER A 1 103 ? -53.756 16.945 75.779 1.00 41.84 103 SER A O 1
ATOM 780 N N . SER A 1 104 ? -53.819 15.705 77.646 1.00 43.62 104 SER A N 1
ATOM 781 C CA . SER A 1 104 ? -53.656 14.395 77.015 1.00 43.62 104 SER A CA 1
ATOM 782 C C . SER A 1 104 ? -55.020 13.704 76.944 1.00 43.62 104 SER A C 1
ATOM 784 O O . SER A 1 104 ? -55.602 13.324 77.958 1.00 43.62 104 SER A O 1
ATOM 786 N N . VAL A 1 105 ? -55.560 13.552 75.734 1.00 50.62 105 VAL A N 1
ATOM 787 C CA . VAL A 1 105 ? -56.687 12.638 75.499 1.00 50.62 105 VAL A CA 1
ATOM 788 C C . VAL A 1 105 ? -56.158 11.209 75.690 1.00 50.62 105 VAL A C 1
ATOM 790 O O . VAL A 1 105 ? -55.104 10.897 75.129 1.00 50.62 105 VAL A O 1
ATOM 793 N N . PRO A 1 106 ? -56.825 10.329 76.461 1.00 54.62 106 PRO A N 1
ATOM 794 C CA . PRO A 1 106 ? -56.437 8.928 76.548 1.00 54.62 106 PRO A CA 1
ATOM 795 C C . PRO A 1 106 ? -56.704 8.289 75.184 1.00 54.62 106 PRO A C 1
ATOM 797 O O . PRO A 1 106 ? -57.849 8.033 74.821 1.00 54.62 106 PRO A O 1
ATOM 800 N N . VAL A 1 107 ? -55.657 8.092 74.386 1.00 59.97 107 VAL A N 1
ATOM 801 C CA . VAL A 1 107 ? -55.761 7.310 73.153 1.00 59.97 107 VAL A CA 1
ATOM 802 C C . VAL A 1 107 ? -56.021 5.863 73.563 1.00 59.97 107 VAL A C 1
ATOM 804 O O . VAL A 1 107 ? -55.225 5.268 74.289 1.00 59.97 107 VAL A O 1
ATOM 807 N N . ASP A 1 108 ? -57.155 5.318 73.125 1.00 76.88 108 ASP A N 1
ATOM 808 C CA . ASP A 1 108 ? -57.509 3.914 73.311 1.00 76.88 108 ASP A CA 1
ATOM 809 C C . ASP A 1 108 ? -56.392 3.026 72.715 1.00 76.88 108 ASP A C 1
ATOM 811 O O . ASP A 1 108 ? -56.046 3.189 71.535 1.00 76.88 108 ASP A O 1
ATOM 815 N N . PRO A 1 109 ? -55.790 2.102 73.490 1.00 82.12 109 PRO A N 1
ATOM 816 C CA . PRO A 1 109 ? -54.703 1.240 73.025 1.00 82.12 109 PRO A CA 1
ATOM 817 C C . PRO A 1 109 ? -55.053 0.434 71.762 1.00 82.12 109 PRO A C 1
ATOM 819 O O . PRO A 1 109 ? -54.149 0.042 71.020 1.00 82.12 109 PRO A O 1
ATOM 822 N N . VAL A 1 110 ? -56.337 0.210 71.465 1.00 86.06 110 VAL A N 1
ATOM 823 C CA . VAL A 1 110 ? -56.777 -0.458 70.230 1.00 86.06 110 VAL A CA 1
ATOM 824 C C . VAL A 1 110 ? -56.506 0.404 68.989 1.00 86.06 110 VAL A C 1
ATOM 826 O O . VAL A 1 110 ? -55.999 -0.106 67.989 1.00 86.06 110 VAL A O 1
ATOM 829 N N . VAL A 1 111 ? -56.764 1.715 69.056 1.00 86.81 111 VAL A N 1
ATOM 830 C CA . VAL A 1 111 ? -56.558 2.650 67.932 1.00 86.81 111 VAL A CA 1
ATOM 831 C C . VAL A 1 111 ? -55.068 2.818 67.633 1.00 86.81 111 VAL A C 1
ATOM 833 O O . VAL A 1 111 ? -54.661 2.806 66.471 1.00 86.81 111 VAL A O 1
ATOM 836 N N . GLN A 1 112 ? -54.236 2.873 68.677 1.00 85.81 112 GLN A N 1
ATOM 837 C CA . GLN A 1 112 ? -52.780 2.935 68.532 1.00 85.81 112 GLN A CA 1
ATOM 838 C C . GLN A 1 112 ? -52.219 1.685 67.832 1.00 85.81 112 GLN A C 1
ATOM 840 O O . GLN A 1 112 ? -51.380 1.805 66.939 1.00 85.81 112 GLN A O 1
ATOM 845 N N . ASN A 1 113 ? -52.693 0.488 68.196 1.00 88.19 113 ASN A N 1
ATOM 846 C CA . ASN A 1 113 ? -52.266 -0.761 67.557 1.00 88.19 113 ASN A CA 1
ATOM 847 C C . ASN A 1 113 ? -52.699 -0.835 66.087 1.00 88.19 113 ASN A C 1
ATOM 849 O O . ASN A 1 113 ? -51.916 -1.271 65.242 1.00 88.19 113 ASN A O 1
ATOM 853 N N . LEU A 1 114 ? -53.909 -0.365 65.765 1.00 91.06 114 LEU A N 1
ATOM 854 C CA . LEU A 1 114 ? -54.397 -0.317 64.386 1.00 91.06 114 LEU A CA 1
ATOM 855 C C . LEU A 1 114 ? -53.548 0.624 63.522 1.00 91.06 114 LEU A C 1
ATOM 857 O O . LEU A 1 114 ? -53.180 0.278 62.402 1.00 91.06 114 LEU A O 1
ATOM 861 N N . GLN A 1 115 ? -53.190 1.792 64.061 1.00 91.38 115 GLN A N 1
ATOM 862 C CA . GLN A 1 115 ? -52.382 2.780 63.353 1.00 91.38 115 GLN A CA 1
ATOM 863 C C . GLN A 1 115 ? -50.937 2.308 63.152 1.00 91.38 115 GLN A C 1
ATOM 865 O O . GLN A 1 115 ? -50.345 2.557 62.103 1.00 91.38 115 GLN A O 1
ATOM 870 N N . ILE A 1 116 ? -50.376 1.568 64.114 1.00 93.25 116 ILE A N 1
ATOM 871 C CA . ILE A 1 116 ? -49.096 0.873 63.927 1.00 93.25 116 ILE A CA 1
ATOM 872 C C . ILE A 1 116 ? -49.230 -0.174 62.814 1.00 93.25 116 ILE A C 1
ATOM 874 O O . ILE A 1 116 ? -48.392 -0.200 61.917 1.00 93.25 116 ILE A O 1
ATOM 878 N N . GLY A 1 117 ? -50.295 -0.984 62.820 1.00 94.62 117 GLY A N 1
ATOM 879 C CA . GLY A 1 117 ? -50.551 -1.985 61.780 1.00 94.62 117 GLY A CA 1
ATOM 880 C C . GLY A 1 117 ? -50.624 -1.389 60.372 1.00 94.62 117 GLY A C 1
ATOM 881 O O . GLY A 1 117 ? -49.971 -1.888 59.456 1.00 94.62 117 GLY A O 1
ATOM 882 N N . LEU A 1 118 ? -51.336 -0.272 60.218 1.00 95.94 118 LEU A N 1
ATOM 883 C CA . LEU A 1 118 ? -51.482 0.439 58.945 1.00 95.94 118 LEU A CA 1
ATOM 884 C C . LEU A 1 118 ? -50.126 0.951 58.436 1.00 95.94 118 LEU A C 1
ATOM 886 O O . LEU A 1 118 ? -49.711 0.603 57.335 1.00 95.94 118 LEU A O 1
ATOM 890 N N . ASN A 1 119 ? -49.364 1.638 59.293 1.00 94.56 119 ASN A N 1
ATOM 891 C CA . ASN A 1 119 ? -48.017 2.099 58.947 1.00 94.56 119 ASN A CA 1
ATOM 892 C C . ASN A 1 119 ? -47.076 0.935 58.588 1.00 94.56 119 ASN A C 1
ATOM 894 O O . ASN A 1 119 ? -46.254 1.060 57.682 1.00 94.56 119 ASN A O 1
ATOM 898 N N . THR A 1 120 ? -47.176 -0.213 59.272 1.00 96.38 120 THR A N 1
ATOM 899 C CA . THR A 1 120 ? -46.359 -1.387 58.919 1.00 96.38 120 THR A CA 1
ATOM 900 C C . THR A 1 120 ? -46.736 -1.977 57.562 1.00 96.38 120 THR A C 1
ATOM 902 O O . THR A 1 120 ? -45.839 -2.386 56.825 1.00 96.38 120 THR A O 1
ATOM 905 N N . ALA A 1 121 ? -48.025 -1.991 57.211 1.00 96.69 121 ALA A N 1
ATOM 906 C CA . ALA A 1 121 ? -48.489 -2.431 55.901 1.00 96.69 121 ALA A CA 1
ATOM 907 C C . ALA A 1 121 ? -48.025 -1.467 54.796 1.00 96.69 121 ALA A C 1
ATOM 909 O O . ALA A 1 121 ? -47.497 -1.923 53.784 1.00 96.69 121 ALA A O 1
ATOM 910 N N . ASP A 1 122 ? -48.109 -0.153 55.020 1.00 96.88 122 ASP A N 1
ATOM 911 C CA . ASP A 1 122 ? -47.639 0.861 54.066 1.00 96.88 122 ASP A CA 1
ATOM 912 C C . ASP A 1 122 ? -46.130 0.745 53.804 1.00 96.88 122 ASP A C 1
ATOM 914 O O . ASP A 1 122 ? -45.683 0.770 52.655 1.00 96.88 122 ASP A O 1
ATOM 918 N N . VAL A 1 123 ? -45.330 0.530 54.856 1.00 96.75 123 VAL A N 1
ATOM 919 C CA . VAL A 1 123 ? -43.885 0.281 54.719 1.00 96.75 123 VAL A CA 1
ATOM 920 C C . VAL A 1 123 ? -43.617 -1.009 53.939 1.00 96.75 123 VAL A C 1
ATOM 922 O O . VAL A 1 123 ? -42.707 -1.041 53.107 1.00 96.75 123 VAL A O 1
ATOM 925 N N . GLN A 1 124 ? -44.403 -2.069 54.160 1.00 97.31 124 GLN A N 1
ATOM 926 C CA . GLN A 1 124 ? -44.278 -3.310 53.390 1.00 97.31 124 GLN A CA 1
ATOM 927 C C . GLN A 1 124 ? -44.597 -3.087 51.910 1.00 97.31 124 GLN A C 1
ATOM 929 O O . GLN A 1 124 ? -43.795 -3.492 51.067 1.00 97.31 124 GLN A O 1
ATOM 934 N N . VAL A 1 125 ? -45.691 -2.393 51.587 1.00 98.00 125 VAL A N 1
ATOM 935 C CA . VAL A 1 125 ? -46.070 -2.063 50.204 1.00 98.00 125 VAL A CA 1
ATOM 936 C C . VAL A 1 125 ? -44.975 -1.242 49.526 1.00 98.00 125 VAL A C 1
ATOM 938 O O . VAL A 1 125 ? -44.518 -1.613 48.444 1.00 98.00 125 VAL A O 1
ATOM 941 N N . ALA A 1 126 ? -44.474 -0.193 50.182 1.00 96.81 126 ALA A N 1
ATOM 942 C CA . ALA A 1 126 ? -43.383 0.623 49.651 1.00 96.81 126 ALA A CA 1
ATOM 943 C C . ALA A 1 126 ? -42.098 -0.200 49.428 1.00 96.81 126 ALA A C 1
ATOM 945 O O . ALA A 1 126 ? -41.405 -0.042 48.416 1.00 96.81 126 ALA A O 1
ATOM 946 N N . SER A 1 127 ? -41.784 -1.125 50.342 1.00 97.31 127 SER A N 1
ATOM 94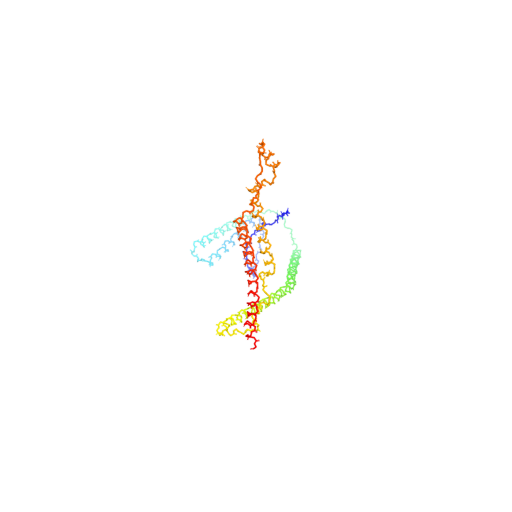7 C CA . SER A 1 127 ? -40.626 -2.013 50.199 1.00 97.31 127 SER A CA 1
ATOM 948 C C . SER A 1 127 ? -40.773 -2.987 49.023 1.00 97.31 127 SER A C 1
ATOM 950 O O . SER A 1 127 ? -39.801 -3.217 48.303 1.00 97.31 127 SER A O 1
ATOM 952 N N . LEU A 1 128 ? -41.977 -3.518 48.787 1.00 98.00 128 LEU A N 1
ATOM 953 C CA . LEU A 1 128 ? -42.267 -4.433 47.681 1.00 98.00 128 LEU A CA 1
ATOM 954 C C . LEU A 1 128 ? -42.224 -3.709 46.332 1.00 98.00 128 LEU A C 1
ATOM 956 O O . LEU A 1 128 ? -41.592 -4.209 45.409 1.00 98.00 128 LEU A O 1
ATOM 960 N N . GLN A 1 129 ? -42.776 -2.498 46.238 1.00 97.94 129 GLN A N 1
ATOM 961 C CA . GLN A 1 129 ? -42.674 -1.655 45.035 1.00 97.94 129 GLN A CA 1
ATOM 962 C C . GLN A 1 129 ? -41.216 -1.311 44.696 1.00 97.94 129 GLN A C 1
ATOM 964 O O . GLN A 1 129 ? -40.798 -1.304 43.533 1.00 97.94 129 GLN A O 1
ATOM 969 N N . THR A 1 130 ? -40.394 -1.071 45.720 1.00 97.69 130 THR A N 1
ATOM 970 C CA . THR A 1 130 ? -38.955 -0.852 45.533 1.00 97.69 130 THR A CA 1
ATOM 971 C C . THR A 1 130 ? -38.262 -2.122 45.024 1.00 97.69 130 THR A C 1
ATOM 973 O O . THR A 1 130 ? -37.415 -2.050 44.135 1.00 97.69 130 THR A O 1
ATOM 976 N N . GLN A 1 131 ? -38.626 -3.301 45.536 1.00 98.00 131 GLN A N 1
ATOM 977 C CA . GLN A 1 131 ? -38.081 -4.576 45.050 1.00 98.00 131 GLN A CA 1
ATOM 978 C C . GLN A 1 131 ? -38.517 -4.889 43.615 1.00 98.00 131 GLN A C 1
ATOM 980 O O . GLN A 1 131 ? -37.708 -5.375 42.821 1.00 98.00 131 GLN A O 1
ATOM 985 N N . GLU A 1 132 ? -39.767 -4.590 43.268 1.00 98.31 132 GLU A N 1
ATOM 986 C CA . GLU A 1 132 ? -40.308 -4.777 41.925 1.00 98.31 132 GLU A CA 1
ATOM 987 C C . GLU A 1 132 ? -39.582 -3.884 40.916 1.00 98.31 132 GLU A C 1
ATOM 989 O O . GLU A 1 132 ? -39.042 -4.385 39.931 1.00 98.31 132 GLU A O 1
ATOM 994 N N . SER A 1 133 ? -39.464 -2.583 41.199 1.00 97.75 133 SER A N 1
ATOM 995 C CA . SER A 1 133 ? -38.749 -1.646 40.320 1.00 97.75 133 SER A CA 1
ATOM 996 C C . SER A 1 133 ? -37.267 -2.002 40.160 1.00 97.75 13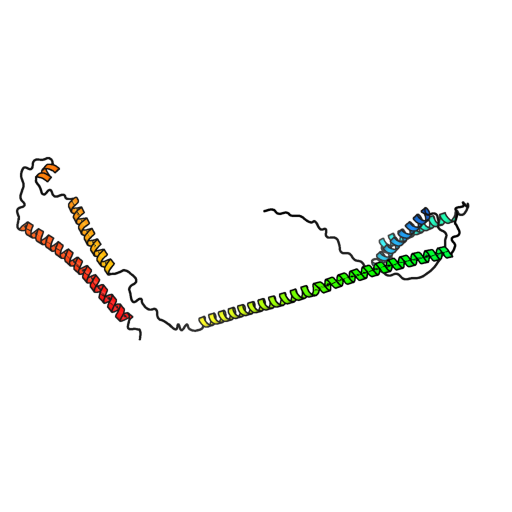3 SER A C 1
ATOM 998 O O . SER A 1 133 ? -36.739 -1.950 39.048 1.00 97.75 133 SER A O 1
ATOM 1000 N N . GLN A 1 134 ? -36.592 -2.447 41.227 1.00 97.94 134 GLN A N 1
ATOM 1001 C CA . GLN A 1 134 ? -35.216 -2.948 41.135 1.00 97.94 134 GLN A CA 1
ATOM 1002 C C . GLN A 1 134 ? -35.112 -4.219 40.287 1.00 97.94 134 GLN A C 1
ATOM 1004 O O . GLN A 1 134 ? -34.162 -4.366 39.516 1.00 97.94 134 GLN A O 1
ATOM 1009 N N . SER A 1 135 ? -36.066 -5.141 40.419 1.00 97.88 135 SER A N 1
ATOM 1010 C CA . SER A 1 135 ? -36.088 -6.378 39.635 1.00 97.88 135 SER A CA 1
ATOM 1011 C C . SER A 1 135 ? -36.361 -6.088 38.161 1.00 97.88 135 SER A C 1
ATOM 1013 O O . SER A 1 135 ? -35.645 -6.600 37.304 1.00 97.88 135 SER A O 1
ATOM 1015 N N . ALA A 1 136 ? -37.304 -5.193 37.860 1.00 97.88 136 ALA A N 1
ATOM 1016 C CA . ALA A 1 136 ? -37.588 -4.731 36.505 1.00 97.88 136 ALA A CA 1
ATOM 1017 C C . ALA A 1 136 ? -36.367 -4.050 35.866 1.00 97.88 136 ALA A C 1
ATOM 1019 O O . ALA A 1 136 ? -36.023 -4.352 34.724 1.00 97.88 136 ALA A O 1
ATOM 1020 N N . ALA A 1 137 ? -35.652 -3.203 36.614 1.00 97.88 137 ALA A N 1
ATOM 1021 C CA . ALA A 1 137 ? -34.418 -2.579 36.140 1.00 97.88 137 ALA A CA 1
ATOM 1022 C C . ALA A 1 137 ? -33.320 -3.614 35.833 1.00 97.88 137 ALA A C 1
ATOM 1024 O O . ALA A 1 137 ? -32.642 -3.510 34.812 1.00 97.88 137 ALA A O 1
ATOM 1025 N N . ARG A 1 138 ? -33.167 -4.648 36.674 1.00 97.69 138 ARG A N 1
ATOM 1026 C CA . ARG A 1 138 ? -32.221 -5.752 36.422 1.00 97.69 138 ARG A CA 1
ATOM 1027 C C . ARG A 1 138 ? -32.597 -6.561 35.184 1.00 97.69 138 ARG A C 1
ATOM 1029 O O . ARG A 1 138 ? -31.714 -6.915 34.411 1.00 97.69 138 ARG A O 1
ATOM 1036 N N . VAL A 1 139 ? -33.884 -6.844 34.988 1.00 98.06 139 VAL A N 1
ATOM 1037 C CA . VAL A 1 139 ? -34.374 -7.560 33.800 1.00 98.06 139 VAL A CA 1
ATOM 1038 C C . VAL A 1 139 ? -34.111 -6.747 32.535 1.00 98.06 139 VAL A C 1
ATOM 1040 O O . VAL A 1 139 ? -33.592 -7.298 31.568 1.00 98.06 139 VAL A O 1
ATOM 1043 N N . ALA A 1 140 ? -34.386 -5.440 32.561 1.00 97.44 140 ALA A N 1
ATOM 1044 C CA . ALA A 1 140 ? -34.119 -4.555 31.433 1.00 97.44 140 ALA A CA 1
ATOM 1045 C C . ALA A 1 140 ? -32.624 -4.519 31.075 1.00 97.44 140 ALA A C 1
ATOM 1047 O O . ALA A 1 140 ? -32.274 -4.611 29.901 1.00 97.44 140 ALA A O 1
ATOM 1048 N N . GLU A 1 141 ? -31.737 -4.447 32.069 1.00 96.44 141 GLU A N 1
ATOM 1049 C CA . GLU A 1 141 ? -30.289 -4.484 31.840 1.00 96.44 141 GLU A CA 1
ATOM 1050 C C . GLU A 1 141 ? -29.837 -5.817 31.226 1.00 96.44 141 GLU A C 1
ATOM 1052 O O . GLU A 1 141 ? -29.114 -5.837 30.230 1.00 96.44 141 GLU A O 1
ATOM 1057 N N . LEU A 1 142 ? -30.324 -6.942 31.758 1.00 96.56 142 LEU A N 1
ATOM 1058 C CA . LEU A 1 142 ? -30.026 -8.266 31.207 1.00 96.56 142 LEU A CA 1
ATOM 1059 C C . LEU A 1 142 ? -30.540 -8.412 29.770 1.00 96.56 142 LEU A C 1
ATOM 1061 O O . LEU A 1 142 ? -29.834 -8.954 28.925 1.00 96.56 142 LEU A O 1
ATOM 1065 N N . GLN A 1 143 ? -31.727 -7.890 29.458 1.00 96.00 143 GLN A N 1
ATOM 1066 C CA . GLN A 1 143 ? -32.253 -7.887 28.092 1.00 96.00 143 GLN A CA 1
ATOM 1067 C C . GLN A 1 143 ? -31.392 -7.062 27.136 1.00 96.00 143 GLN A C 1
ATOM 1069 O O . GLN A 1 143 ? -31.183 -7.488 25.998 1.00 96.00 143 GLN A O 1
ATOM 1074 N N . ARG A 1 144 ? -30.838 -5.927 27.583 1.00 94.19 144 ARG A N 1
ATOM 1075 C CA . ARG A 1 144 ? -29.888 -5.152 26.771 1.00 94.19 144 ARG A CA 1
ATOM 1076 C C . ARG A 1 144 ? -28.626 -5.955 26.488 1.00 94.19 144 ARG A C 1
ATOM 1078 O O . ARG A 1 144 ? -28.251 -6.053 25.327 1.00 94.19 144 ARG A O 1
ATOM 1085 N N . LEU A 1 145 ? -28.041 -6.587 27.506 1.00 93.38 145 LEU A N 1
ATOM 1086 C CA . LEU A 1 145 ? -26.842 -7.420 27.356 1.00 93.38 145 LEU A CA 1
ATOM 1087 C C . LEU A 1 145 ? -27.065 -8.620 26.424 1.00 93.38 145 LEU A C 1
ATOM 1089 O O . LEU A 1 145 ? -26.208 -8.932 25.602 1.00 93.38 145 LEU A O 1
ATOM 1093 N N . VAL A 1 146 ? -28.226 -9.275 26.512 1.00 95.19 146 VAL A N 1
ATOM 1094 C CA . VAL A 1 146 ? -28.586 -10.383 25.610 1.00 95.19 146 VAL A CA 1
ATOM 1095 C C . VAL A 1 146 ? -28.754 -9.895 24.172 1.00 95.19 146 VAL A C 1
ATOM 1097 O O . VAL A 1 146 ? -28.390 -10.605 23.241 1.00 95.19 146 VAL A O 1
ATOM 1100 N N . THR A 1 147 ? -29.276 -8.683 23.979 1.00 93.00 147 THR A N 1
ATOM 1101 C CA . THR A 1 147 ? -29.471 -8.119 22.636 1.00 93.00 147 THR A CA 1
ATOM 1102 C C . THR A 1 147 ? -28.149 -7.667 22.008 1.00 93.00 147 THR A C 1
ATOM 1104 O O . THR A 1 147 ? -27.984 -7.795 20.799 1.00 93.00 147 THR A O 1
ATOM 1107 N N . THR A 1 148 ? -27.191 -7.176 22.802 1.00 94.06 148 THR A N 1
ATOM 1108 C CA . THR A 1 148 ? -25.878 -6.725 22.305 1.00 94.06 148 THR A CA 1
ATOM 1109 C C . THR A 1 148 ? -24.857 -7.854 22.151 1.00 94.06 148 THR A C 1
ATOM 1111 O O . THR A 1 148 ? -23.931 -7.721 21.353 1.00 94.06 148 THR A O 1
ATOM 1114 N N . GLY A 1 149 ? -25.013 -8.975 22.864 1.00 94.81 149 GLY A N 1
ATOM 1115 C CA . GLY A 1 149 ? -24.118 -10.136 22.770 1.00 94.81 149 GLY A CA 1
ATOM 1116 C C . GLY A 1 149 ? -23.867 -10.627 21.333 1.00 94.81 149 GLY A C 1
ATOM 1117 O O . GLY A 1 149 ? -22.707 -10.686 20.923 1.00 94.81 149 GLY A O 1
ATOM 1118 N N . PRO A 1 150 ? -24.916 -10.896 20.528 1.00 95.31 150 PRO A N 1
ATOM 1119 C CA . PRO A 1 150 ? -24.764 -11.353 19.145 1.00 95.31 150 PRO A CA 1
ATOM 1120 C C . PRO A 1 150 ? -24.016 -10.371 18.235 1.00 95.31 150 PRO A C 1
ATOM 1122 O O . PRO A 1 150 ? -23.316 -10.793 17.317 1.00 95.31 150 PRO A O 1
ATOM 1125 N N . GLU A 1 151 ? -24.148 -9.063 18.472 1.00 95.12 151 GLU A N 1
ATOM 1126 C CA . GLU A 1 151 ? -23.457 -8.035 17.685 1.00 95.12 151 GLU A CA 1
ATOM 1127 C C . GLU A 1 151 ? -21.945 -8.072 17.941 1.00 95.12 151 GLU A C 1
ATOM 1129 O O . GLU A 1 151 ? -21.154 -8.098 16.996 1.00 95.12 151 GLU A O 1
ATOM 1134 N N . VAL A 1 152 ? -21.545 -8.186 19.212 1.00 96.75 152 VAL A N 1
ATOM 1135 C CA . VAL A 1 152 ? -20.134 -8.320 19.609 1.00 96.75 152 VAL A CA 1
ATOM 1136 C C . VAL A 1 152 ? -19.538 -9.635 19.097 1.00 96.75 152 VAL A C 1
ATOM 1138 O O . VAL A 1 152 ? -18.411 -9.653 18.600 1.00 96.75 152 VAL A O 1
ATOM 1141 N N . GLU A 1 153 ? -20.283 -10.741 19.168 1.00 96.50 153 GLU A N 1
ATOM 1142 C CA . GLU A 1 153 ? -19.846 -12.030 18.617 1.00 96.50 153 GLU A CA 1
ATOM 1143 C C . GLU A 1 153 ? -19.651 -11.970 17.096 1.00 96.50 153 GLU A C 1
ATOM 1145 O O . GLU A 1 153 ? -18.648 -12.472 16.579 1.00 96.50 153 GLU A O 1
ATOM 1150 N N . ALA A 1 154 ? -20.565 -11.316 16.374 1.00 97.06 154 ALA A N 1
ATOM 1151 C CA . ALA A 1 154 ? -20.449 -11.119 14.934 1.00 97.06 154 ALA A CA 1
ATOM 1152 C C . ALA A 1 154 ? -19.238 -10.245 14.568 1.00 97.06 154 ALA A C 1
ATOM 1154 O O . ALA A 1 154 ? -18.522 -10.553 13.610 1.00 97.06 154 ALA A O 1
ATOM 1155 N N . GLU A 1 155 ? -18.970 -9.184 15.335 1.00 97.38 155 GLU A N 1
ATOM 1156 C CA . GLU A 1 155 ? -17.801 -8.326 15.135 1.00 97.38 155 GLU A CA 1
ATOM 1157 C C . GLU A 1 155 ? -16.489 -9.082 15.388 1.00 97.38 155 GLU A C 1
ATOM 1159 O O . GLU A 1 155 ? -15.577 -9.031 14.558 1.00 97.38 155 GLU A O 1
ATOM 1164 N N . LEU A 1 156 ? -16.410 -9.865 16.468 1.00 98.31 156 LEU A N 1
ATOM 1165 C CA . LEU A 1 156 ? -15.255 -10.719 16.754 1.00 98.31 156 LEU A CA 1
ATOM 1166 C C . LEU A 1 156 ? -15.036 -11.776 15.665 1.00 98.31 156 LEU A C 1
ATOM 1168 O O . LEU A 1 156 ? -13.900 -12.000 15.238 1.00 98.31 156 LEU A O 1
ATOM 1172 N N . ALA A 1 157 ? -16.104 -12.415 15.183 1.00 98.31 157 ALA A N 1
ATOM 1173 C CA . ALA A 1 157 ? -16.022 -13.383 14.092 1.00 98.31 157 ALA A CA 1
ATOM 1174 C C . ALA A 1 157 ? -15.511 -12.730 12.798 1.00 98.31 157 ALA A C 1
ATOM 1176 O O . ALA A 1 157 ? -14.635 -13.282 12.123 1.00 98.31 157 ALA A O 1
ATOM 1177 N N . ARG A 1 158 ? -16.003 -11.528 12.477 1.00 98.19 158 ARG A N 1
ATOM 1178 C CA . ARG A 1 158 ? -15.536 -10.738 11.334 1.00 98.19 158 ARG A CA 1
ATOM 1179 C C . ARG A 1 158 ? -14.056 -10.389 11.466 1.00 98.19 158 ARG A C 1
ATOM 1181 O O . ARG A 1 158 ? -13.302 -10.632 10.526 1.00 98.19 158 ARG A O 1
ATOM 1188 N N . LEU A 1 159 ? -13.631 -9.874 12.619 1.00 98.38 159 LEU A N 1
ATOM 1189 C CA . LEU A 1 159 ? -12.248 -9.461 12.848 1.00 98.38 159 LEU A CA 1
ATOM 1190 C C . LEU A 1 159 ? -11.281 -10.648 12.759 1.00 98.38 159 LEU A C 1
ATOM 1192 O O . LEU A 1 159 ? -10.234 -10.542 12.124 1.00 98.38 159 LEU A O 1
ATOM 1196 N N . ASN A 1 160 ? -11.659 -11.803 13.314 1.00 98.19 160 ASN A N 1
ATOM 1197 C CA . ASN A 1 160 ? -10.879 -13.035 13.196 1.00 98.19 160 ASN A CA 1
ATOM 1198 C C . ASN A 1 160 ? -10.750 -13.503 11.742 1.00 98.19 160 ASN A C 1
ATOM 1200 O O . ASN A 1 160 ? -9.662 -13.890 11.308 1.00 98.19 160 ASN A O 1
ATOM 1204 N N . ARG A 1 161 ? -11.839 -13.444 10.967 1.00 98.25 161 ARG A N 1
ATOM 1205 C CA . ARG A 1 161 ? -11.813 -13.792 9.542 1.00 98.25 161 ARG A CA 1
ATOM 1206 C C . ARG A 1 161 ? -10.906 -12.847 8.757 1.00 98.25 161 ARG A C 1
ATOM 1208 O O . ARG A 1 161 ? -10.069 -13.308 7.984 1.00 98.25 161 ARG A O 1
ATOM 1215 N N . ASP A 1 162 ? -11.057 -11.542 8.960 1.00 98.44 162 ASP A N 1
ATOM 1216 C CA . ASP A 1 162 ? -10.296 -10.518 8.241 1.00 98.44 162 ASP A CA 1
ATOM 1217 C C . ASP A 1 162 ? -8.800 -10.574 8.617 1.00 98.44 162 ASP A C 1
ATOM 1219 O O . ASP A 1 162 ? -7.931 -10.465 7.744 1.00 98.44 162 ASP A O 1
ATOM 1223 N N . TYR A 1 163 ? -8.479 -10.865 9.884 1.00 98.56 163 TYR A N 1
ATOM 1224 C CA . TYR A 1 163 ? -7.116 -11.167 10.327 1.00 98.56 163 TYR A CA 1
ATOM 1225 C C . TYR A 1 163 ? -6.556 -12.410 9.625 1.00 98.56 163 TYR A C 1
ATOM 1227 O O . TYR A 1 163 ? -5.446 -12.367 9.096 1.00 98.56 163 TYR A O 1
ATOM 1235 N N . GLY A 1 164 ? -7.333 -13.498 9.557 1.00 98.56 164 GLY A N 1
ATOM 1236 C CA . GLY A 1 164 ? -6.940 -14.727 8.865 1.00 98.56 164 GLY A CA 1
ATOM 1237 C C . GLY A 1 164 ? -6.623 -14.500 7.383 1.00 98.56 164 GLY A C 1
ATOM 1238 O O . GLY A 1 164 ? -5.592 -14.963 6.897 1.00 98.56 164 GLY A O 1
ATOM 1239 N N . VAL A 1 165 ? -7.455 -13.725 6.680 1.00 98.62 165 VAL A N 1
ATOM 1240 C CA . VAL A 1 165 ? -7.220 -13.347 5.275 1.00 98.62 165 VAL A CA 1
ATOM 1241 C C . VAL A 1 165 ? -5.946 -12.515 5.133 1.00 98.62 165 VAL A C 1
ATOM 1243 O O . VAL A 1 165 ? -5.114 -12.806 4.274 1.00 98.62 165 VAL A O 1
ATOM 1246 N N . THR A 1 166 ? -5.768 -11.505 5.985 1.00 98.31 166 THR A N 1
ATOM 1247 C CA . THR A 1 166 ? -4.598 -10.613 5.934 1.00 98.31 166 THR A CA 1
ATOM 1248 C C . THR A 1 166 ? -3.305 -11.377 6.213 1.00 98.31 166 THR A C 1
ATOM 1250 O O . THR A 1 166 ? -2.313 -11.202 5.504 1.00 98.31 166 THR A O 1
ATOM 1253 N N . LYS A 1 167 ? -3.323 -12.281 7.199 1.00 98.62 167 LYS A N 1
ATOM 1254 C CA . LYS A 1 167 ? -2.197 -13.161 7.521 1.00 98.62 167 LYS A CA 1
ATOM 1255 C C . LYS A 1 167 ? -1.842 -14.073 6.344 1.00 98.62 167 LYS A C 1
ATOM 1257 O O . LYS A 1 167 ? -0.677 -14.128 5.964 1.00 98.62 167 LYS A O 1
ATOM 1262 N N . ALA A 1 168 ? -2.828 -14.721 5.722 1.00 98.56 168 ALA A N 1
ATOM 1263 C CA . ALA A 1 168 ? -2.592 -15.593 4.571 1.00 98.56 168 ALA A CA 1
ATOM 1264 C C . ALA A 1 168 ? -2.017 -14.830 3.362 1.00 98.56 168 ALA A C 1
ATOM 1266 O O . ALA A 1 168 ? -1.112 -15.318 2.687 1.00 98.56 168 ALA A O 1
ATOM 1267 N N . GLN A 1 169 ? -2.499 -13.610 3.097 1.00 98.44 169 GLN A N 1
ATOM 1268 C CA . GLN A 1 169 ? -1.942 -12.753 2.043 1.00 98.44 169 GLN A CA 1
ATOM 1269 C C . GLN A 1 169 ? -0.496 -12.349 2.343 1.00 98.44 169 GLN A C 1
ATOM 1271 O O . GLN A 1 169 ? 0.349 -12.393 1.449 1.00 98.44 169 GLN A O 1
ATOM 1276 N N . TYR A 1 170 ? -0.203 -11.987 3.593 1.00 98.62 170 TYR A N 1
ATOM 1277 C CA . TYR A 1 170 ? 1.151 -11.667 4.031 1.00 98.62 170 TYR A CA 1
ATOM 1278 C C . TYR A 1 170 ? 2.100 -12.858 3.853 1.00 98.62 170 TYR A C 1
ATOM 1280 O O . TYR A 1 170 ? 3.163 -12.707 3.254 1.00 98.62 170 TYR A O 1
ATOM 1288 N N . GLU A 1 171 ? 1.700 -14.051 4.298 1.00 98.56 171 GLU A N 1
ATOM 1289 C CA . GLU A 1 171 ? 2.485 -15.280 4.140 1.00 98.56 171 GLU A CA 1
ATOM 1290 C C . GLU A 1 171 ? 2.719 -15.620 2.661 1.00 98.56 171 GLU A C 1
ATOM 1292 O O . GLU A 1 171 ? 3.842 -15.938 2.272 1.00 98.56 171 GLU A O 1
ATOM 1297 N N . ALA A 1 172 ? 1.703 -15.463 1.806 1.00 98.50 172 ALA A N 1
ATOM 1298 C CA . ALA A 1 172 ? 1.841 -15.671 0.365 1.00 98.50 172 ALA A CA 1
ATOM 1299 C C . ALA A 1 172 ? 2.818 -14.673 -0.286 1.00 98.50 172 ALA A C 1
ATOM 1301 O O . ALA A 1 172 ? 3.603 -15.049 -1.161 1.00 98.50 172 ALA A O 1
ATOM 1302 N N . LEU A 1 173 ? 2.792 -13.400 0.125 1.00 98.56 173 LEU A N 1
ATOM 1303 C CA . LEU A 1 173 ? 3.740 -12.386 -0.349 1.00 98.56 173 LEU A CA 1
ATOM 1304 C C . LEU A 1 173 ? 5.162 -12.672 0.135 1.00 98.56 173 LEU A C 1
ATOM 1306 O O . LEU A 1 173 ? 6.104 -12.550 -0.647 1.00 98.56 173 LEU A O 1
ATOM 1310 N N . LEU A 1 174 ? 5.313 -13.092 1.391 1.00 98.56 174 LEU A N 1
ATOM 1311 C CA . LEU A 1 174 ? 6.600 -13.471 1.962 1.00 98.56 174 LEU A CA 1
ATOM 1312 C C . LEU A 1 174 ? 7.193 -14.676 1.224 1.00 98.56 174 LEU A C 1
ATOM 1314 O O . LEU A 1 174 ? 8.357 -14.643 0.833 1.00 98.56 174 LEU A O 1
ATOM 1318 N N . GLN A 1 175 ? 6.379 -15.697 0.948 1.00 98.50 175 GLN A N 1
ATOM 1319 C CA . GLN A 1 175 ? 6.801 -16.861 0.175 1.00 98.50 175 GLN A CA 1
ATOM 1320 C C . GLN A 1 175 ? 7.245 -16.465 -1.237 1.00 98.50 175 GLN A C 1
ATOM 1322 O O . GLN A 1 175 ? 8.308 -16.888 -1.682 1.00 98.50 175 GLN A O 1
ATOM 1327 N N . ARG A 1 176 ? 6.478 -15.613 -1.934 1.00 97.75 176 ARG A N 1
ATOM 1328 C CA . ARG A 1 176 ? 6.860 -15.107 -3.264 1.00 97.75 176 ARG A CA 1
ATOM 1329 C C . ARG A 1 176 ? 8.184 -14.353 -3.226 1.00 97.75 176 ARG A C 1
ATOM 1331 O O . ARG A 1 176 ? 9.023 -14.552 -4.102 1.00 97.75 176 ARG A O 1
ATOM 1338 N N . LEU A 1 177 ? 8.381 -13.519 -2.211 1.00 98.00 177 LEU A N 1
ATOM 1339 C CA . LEU A 1 177 ? 9.610 -12.761 -2.023 1.00 98.00 177 LEU A CA 1
ATOM 1340 C C . LEU A 1 177 ? 10.814 -13.681 -1.795 1.00 98.00 177 LEU A C 1
ATOM 1342 O O . LEU A 1 177 ? 11.840 -13.483 -2.440 1.00 98.00 177 LEU A O 1
ATOM 1346 N N . GLU A 1 178 ? 10.685 -14.714 -0.963 1.00 97.81 178 GLU A N 1
ATOM 1347 C CA . GLU A 1 178 ? 11.766 -15.685 -0.767 1.00 97.81 178 GLU A CA 1
ATOM 1348 C C . GLU A 1 178 ? 12.025 -16.519 -2.026 1.00 97.81 178 GLU A C 1
ATOM 1350 O O . GLU A 1 178 ? 13.176 -16.679 -2.424 1.00 97.81 178 GLU A O 1
ATOM 1355 N N . THR A 1 179 ? 10.986 -16.957 -2.747 1.00 96.62 179 THR A N 1
ATOM 1356 C CA . THR A 1 179 ? 11.186 -17.656 -4.030 1.00 96.62 179 THR A CA 1
ATOM 1357 C C . THR A 1 179 ? 11.884 -16.779 -5.069 1.00 96.62 179 THR A C 1
ATOM 1359 O O . THR A 1 179 ? 12.761 -17.267 -5.774 1.00 96.62 179 THR A O 1
ATOM 1362 N N . ALA A 1 180 ? 11.560 -15.482 -5.130 1.00 96.12 180 ALA A N 1
ATOM 1363 C CA . ALA A 1 180 ? 12.207 -14.536 -6.034 1.00 96.12 180 ALA A CA 1
ATOM 1364 C C . ALA A 1 180 ? 13.651 -14.225 -5.614 1.00 96.12 180 ALA A C 1
ATOM 1366 O O . ALA A 1 180 ? 14.507 -13.970 -6.459 1.00 96.12 180 ALA A O 1
ATOM 1367 N N . ARG A 1 181 ? 13.955 -14.227 -4.312 1.00 95.25 181 ARG A N 1
ATOM 1368 C CA . ARG A 1 181 ? 15.335 -14.102 -3.820 1.00 95.25 181 ARG A CA 1
ATOM 1369 C C . ARG A 1 181 ? 16.160 -15.328 -4.182 1.00 95.25 181 ARG A C 1
ATOM 1371 O O . ARG A 1 181 ? 17.244 -15.167 -4.729 1.00 95.25 181 ARG A O 1
ATOM 1378 N N . LEU A 1 182 ? 15.625 -16.524 -3.936 1.00 93.50 182 LEU A N 1
ATOM 1379 C CA . LEU A 1 182 ? 16.276 -17.784 -4.291 1.00 93.50 182 LEU 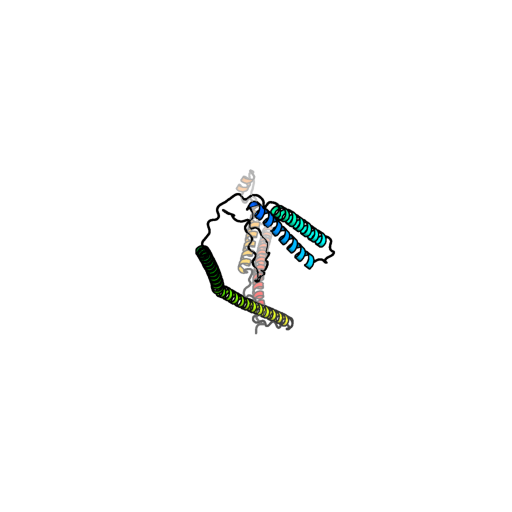A CA 1
ATOM 1380 C C . LEU A 1 182 ? 16.479 -17.908 -5.803 1.00 93.50 182 LEU A C 1
ATOM 1382 O O . LEU A 1 182 ? 17.555 -18.314 -6.223 1.00 93.50 182 LEU A O 1
ATOM 1386 N N . SER A 1 183 ? 15.499 -17.505 -6.621 1.00 89.94 183 SER A N 1
ATOM 1387 C CA . SER A 1 183 ? 15.655 -17.500 -8.080 1.00 89.94 183 SER A CA 1
ATOM 1388 C C . SER A 1 183 ? 16.728 -16.510 -8.530 1.00 89.94 183 SER A C 1
ATOM 1390 O O . SER A 1 183 ? 17.565 -16.865 -9.344 1.00 89.94 183 SER A O 1
ATOM 1392 N N . ASN A 1 184 ? 16.767 -15.300 -7.959 1.00 88.75 184 ASN A N 1
ATOM 1393 C CA . ASN A 1 184 ? 17.812 -14.321 -8.277 1.00 88.75 184 ASN A CA 1
ATOM 1394 C C . ASN A 1 184 ? 19.213 -14.791 -7.855 1.00 88.75 184 ASN A C 1
ATOM 1396 O O . ASN A 1 184 ? 20.188 -14.466 -8.526 1.00 88.75 184 ASN A O 1
ATOM 1400 N N . GLU A 1 185 ? 19.340 -15.508 -6.738 1.00 87.25 185 GLU A N 1
ATOM 1401 C CA . GLU A 1 185 ? 20.623 -16.064 -6.298 1.00 87.25 185 GLU A CA 1
ATOM 1402 C C . GLU A 1 185 ? 21.048 -17.256 -7.170 1.00 87.25 185 GLU A C 1
ATOM 1404 O O . GLU A 1 185 ? 22.216 -17.362 -7.547 1.00 87.25 185 GLU A O 1
ATOM 1409 N N . ALA A 1 186 ? 20.098 -18.108 -7.571 1.00 84.25 186 ALA A N 1
ATOM 1410 C CA . ALA A 1 186 ? 20.325 -19.179 -8.540 1.00 84.25 186 ALA A CA 1
ATOM 1411 C C . ALA A 1 186 ? 20.746 -18.621 -9.913 1.00 84.25 186 ALA A C 1
ATOM 1413 O O . ALA A 1 186 ? 21.752 -19.056 -10.462 1.00 84.25 186 ALA A O 1
ATOM 1414 N N . ASP A 1 187 ? 20.070 -17.582 -10.413 1.00 77.94 187 ASP A N 1
ATOM 1415 C CA . ASP A 1 187 ? 20.409 -16.897 -11.672 1.00 77.94 187 ASP A CA 1
ATOM 1416 C C . ASP A 1 187 ? 21.797 -16.227 -11.636 1.00 77.94 187 ASP A C 1
ATOM 1418 O O . ASP A 1 187 ? 22.412 -15.996 -12.679 1.00 77.94 187 ASP A O 1
ATOM 1422 N N . ARG A 1 188 ? 22.303 -15.879 -10.443 1.00 73.50 188 ARG A N 1
ATOM 1423 C CA . ARG A 1 188 ? 23.660 -15.335 -10.256 1.00 73.50 188 ARG A CA 1
ATOM 1424 C C . ARG A 1 188 ? 24.738 -16.407 -10.152 1.00 73.50 188 ARG A C 1
ATOM 1426 O O . ARG A 1 188 ? 25.884 -16.122 -10.494 1.00 73.50 188 ARG A O 1
ATOM 1433 N N . SER A 1 189 ? 24.394 -17.584 -9.637 1.00 67.31 189 SER A N 1
ATOM 1434 C CA . SER A 1 189 ? 25.334 -18.679 -9.374 1.00 67.31 189 SER A CA 1
ATOM 1435 C C . SER A 1 189 ? 25.406 -19.699 -10.513 1.00 67.31 189 SER A C 1
ATOM 1437 O O . SER A 1 189 ? 26.455 -20.319 -10.693 1.00 67.31 189 SER A O 1
ATOM 1439 N N . GLU A 1 190 ? 24.359 -19.833 -11.333 1.00 62.19 190 GLU A N 1
ATOM 1440 C CA . GLU A 1 190 ? 24.454 -20.544 -12.605 1.00 62.19 190 GLU A CA 1
ATOM 1441 C C . GLU A 1 190 ? 25.202 -19.694 -13.641 1.00 62.19 190 GLU A C 1
ATOM 1443 O O . GLU A 1 190 ? 24.788 -18.600 -14.027 1.00 62.19 190 GLU A O 1
ATOM 1448 N N . ASP A 1 191 ? 26.323 -20.237 -14.115 1.00 59.53 191 ASP A N 1
ATOM 1449 C CA . ASP A 1 191 ? 27.046 -19.790 -15.300 1.00 59.53 191 ASP A CA 1
ATOM 1450 C C . ASP A 1 191 ? 26.043 -19.520 -16.435 1.00 59.53 191 ASP A C 1
ATOM 1452 O O . ASP A 1 191 ? 25.370 -20.440 -16.912 1.00 59.53 191 ASP A O 1
ATOM 1456 N N . ARG A 1 192 ? 25.862 -18.237 -16.787 1.00 58.56 192 ARG A N 1
ATOM 1457 C CA . ARG A 1 192 ? 24.784 -17.738 -17.656 1.00 58.56 192 ARG A CA 1
ATOM 1458 C C . ARG A 1 192 ? 24.878 -18.367 -19.045 1.00 58.56 192 ARG A C 1
ATOM 1460 O O . ARG A 1 192 ? 25.414 -17.775 -19.983 1.00 58.56 192 ARG A O 1
ATOM 1467 N N . ARG A 1 193 ? 24.301 -19.554 -19.208 1.00 61.91 193 ARG A N 1
ATOM 1468 C CA . ARG A 1 193 ? 24.072 -20.193 -20.504 1.00 61.91 193 ARG A CA 1
ATOM 1469 C C . ARG A 1 193 ? 22.914 -19.470 -21.177 1.00 61.91 193 ARG A C 1
ATOM 1471 O O . ARG A 1 193 ? 21.776 -19.929 -21.163 1.00 61.91 193 ARG A O 1
ATOM 1478 N N . PHE A 1 194 ? 23.209 -18.302 -21.747 1.00 62.94 194 PHE A N 1
ATOM 1479 C CA . PHE A 1 194 ? 22.292 -17.571 -22.614 1.00 62.94 194 PHE A CA 1
ATOM 1480 C C . PHE A 1 194 ? 21.926 -18.463 -23.805 1.00 62.94 194 PHE A C 1
ATOM 1482 O O . PHE A 1 194 ? 22.663 -18.562 -24.785 1.00 62.94 194 PHE A O 1
ATOM 1489 N N . ARG A 1 195 ? 20.782 -19.145 -23.718 1.00 70.56 195 ARG A N 1
ATOM 1490 C CA . ARG A 1 195 ? 20.222 -19.881 -24.847 1.00 70.56 195 ARG A CA 1
ATOM 1491 C C . ARG A 1 195 ? 19.552 -18.868 -25.761 1.00 70.56 195 ARG A C 1
ATOM 1493 O O . ARG A 1 195 ? 18.462 -18.384 -25.476 1.00 70.56 195 ARG A O 1
ATOM 1500 N N . ILE A 1 196 ? 20.232 -18.521 -26.844 1.00 68.00 196 ILE A N 1
ATOM 1501 C CA . ILE A 1 196 ? 19.693 -17.644 -27.882 1.00 68.00 196 ILE A CA 1
ATOM 1502 C C . ILE A 1 196 ? 18.527 -18.396 -28.546 1.00 68.00 196 ILE A C 1
ATOM 1504 O O . ILE A 1 196 ? 18.757 -19.316 -29.325 1.00 68.00 196 ILE A O 1
ATOM 1508 N N . LEU A 1 197 ? 17.279 -18.064 -28.187 1.00 72.75 197 LEU A N 1
ATOM 1509 C CA . LEU A 1 197 ? 16.089 -18.639 -28.836 1.00 72.75 197 LEU A CA 1
ATOM 1510 C C . LEU A 1 197 ? 15.923 -18.100 -30.258 1.00 72.75 197 LEU A C 1
ATOM 1512 O O . LEU A 1 197 ? 15.546 -18.844 -31.157 1.00 72.75 197 LEU A O 1
ATOM 1516 N N . GLU A 1 198 ? 16.220 -16.815 -30.455 1.00 68.12 198 GLU A N 1
ATOM 1517 C CA . GLU A 1 198 ? 16.167 -16.179 -31.762 1.00 68.12 198 GLU A CA 1
ATOM 1518 C C . GLU A 1 198 ? 17.329 -15.184 -31.895 1.00 68.12 198 GLU A C 1
ATOM 1520 O O . GLU A 1 198 ? 17.387 -14.201 -31.148 1.00 68.12 198 GLU A O 1
ATOM 1525 N N . PRO A 1 199 ? 18.305 -15.443 -32.785 1.00 77.31 199 PRO A N 1
ATOM 1526 C CA . PRO A 1 199 ? 19.412 -14.525 -32.994 1.00 77.31 199 PRO A CA 1
ATOM 1527 C C . PRO A 1 199 ? 18.903 -13.206 -33.593 1.00 77.31 199 PRO A C 1
ATOM 1529 O O . PRO A 1 199 ? 17.919 -13.199 -34.342 1.00 77.31 199 PRO A O 1
ATOM 1532 N N . PRO A 1 200 ? 19.565 -12.073 -33.297 1.00 76.94 200 PRO A N 1
ATOM 1533 C CA . PRO A 1 200 ? 19.178 -10.781 -33.843 1.00 76.94 200 PRO A CA 1
ATOM 1534 C C . PRO A 1 200 ? 19.260 -10.821 -35.371 1.00 76.94 200 PRO A C 1
ATOM 1536 O O . PRO A 1 200 ? 20.337 -10.933 -35.956 1.00 76.94 200 PRO A O 1
ATOM 1539 N N . ARG A 1 201 ? 18.106 -10.728 -36.037 1.00 73.81 201 ARG A N 1
ATOM 1540 C CA . ARG A 1 201 ? 18.056 -10.673 -37.498 1.00 73.81 201 ARG A CA 1
ATOM 1541 C C . ARG A 1 201 ? 18.493 -9.289 -37.955 1.00 73.81 201 ARG A C 1
ATOM 1543 O O . ARG A 1 201 ? 17.853 -8.288 -37.632 1.00 73.81 201 ARG A O 1
ATOM 1550 N N . ALA A 1 202 ? 19.563 -9.234 -38.741 1.00 75.94 202 ALA A N 1
ATOM 1551 C CA . ALA A 1 202 ? 19.938 -8.008 -39.423 1.00 75.94 202 ALA A CA 1
ATOM 1552 C C . ALA A 1 202 ? 18.802 -7.584 -40.379 1.00 75.94 202 ALA A C 1
ATOM 1554 O O . ALA A 1 202 ? 18.253 -8.426 -41.101 1.00 75.94 202 ALA A O 1
ATOM 1555 N N . PRO A 1 203 ? 18.423 -6.296 -40.414 1.00 71.12 203 PRO A N 1
ATOM 1556 C CA . PRO A 1 203 ? 17.380 -5.828 -41.315 1.00 71.12 203 PRO A CA 1
ATOM 1557 C C . PRO A 1 203 ? 17.800 -6.053 -42.777 1.00 71.12 203 PRO A C 1
ATOM 1559 O O . PRO A 1 203 ? 18.836 -5.568 -43.226 1.00 71.12 203 PRO A O 1
ATOM 1562 N N . LEU A 1 204 ? 16.963 -6.757 -43.552 1.00 69.50 204 LEU A N 1
ATOM 1563 C CA . LEU A 1 204 ? 17.221 -7.062 -44.972 1.00 69.50 204 LEU A CA 1
ATOM 1564 C C . LEU A 1 204 ? 17.249 -5.816 -45.875 1.00 69.50 204 LEU A C 1
ATOM 1566 O O . LEU A 1 204 ? 17.678 -5.888 -47.032 1.00 69.50 204 LEU A O 1
ATOM 1570 N N . ARG A 1 205 ? 16.756 -4.680 -45.370 1.00 66.81 205 ARG A N 1
ATOM 1571 C CA . ARG A 1 205 ? 16.721 -3.397 -46.069 1.00 66.81 205 ARG A CA 1
ATOM 1572 C C . ARG A 1 205 ? 17.445 -2.334 -45.239 1.00 66.81 205 ARG A C 1
ATOM 1574 O O . ARG A 1 205 ? 17.191 -2.242 -44.040 1.00 66.81 205 ARG A O 1
ATOM 1581 N N . PRO A 1 206 ? 18.324 -1.528 -45.859 1.00 66.25 206 PRO A N 1
ATOM 1582 C CA . PRO A 1 206 ? 18.989 -0.431 -45.169 1.00 66.25 206 PRO A CA 1
ATOM 1583 C C . PRO A 1 206 ? 17.953 0.597 -44.699 1.00 66.25 206 PRO A C 1
ATOM 1585 O O . PRO A 1 206 ? 17.081 0.995 -45.468 1.00 66.25 206 PRO A O 1
ATOM 1588 N N . ILE A 1 207 ? 18.061 1.014 -43.437 1.00 68.62 207 ILE A N 1
ATOM 1589 C CA . ILE A 1 207 ? 17.112 1.924 -42.771 1.00 68.62 207 ILE A CA 1
ATOM 1590 C C . ILE A 1 207 ? 17.393 3.398 -43.135 1.00 68.62 207 ILE A C 1
ATOM 1592 O O . ILE A 1 207 ? 16.524 4.252 -42.985 1.00 68.62 207 ILE A O 1
ATOM 1596 N N . SER A 1 208 ? 18.569 3.715 -43.688 1.00 67.69 208 SER A N 1
ATOM 1597 C CA . SER A 1 208 ? 18.927 5.076 -44.107 1.00 67.69 208 SER A CA 1
ATOM 1598 C C . SER A 1 208 ? 20.025 5.104 -45.186 1.00 67.69 208 SER A C 1
ATOM 1600 O O . SER A 1 208 ? 20.845 4.182 -45.251 1.00 67.69 208 SER A O 1
ATOM 1602 N N . PRO A 1 209 ? 20.134 6.186 -45.986 1.00 70.19 209 PRO A N 1
ATOM 1603 C CA . PRO A 1 209 ? 19.094 6.902 -46.742 1.00 70.19 209 PRO A CA 1
ATOM 1604 C C . PRO A 1 209 ? 18.783 6.235 -48.107 1.00 70.19 209 PRO A C 1
ATOM 1606 O O . PRO A 1 209 ? 19.557 5.426 -48.623 1.00 70.19 209 PRO A O 1
ATOM 1609 N N . ASN A 1 210 ? 17.654 6.602 -48.733 1.00 77.31 210 ASN A N 1
ATOM 1610 C CA . ASN A 1 210 ? 17.256 6.107 -50.060 1.00 77.31 210 ASN A CA 1
ATOM 1611 C C . ASN A 1 210 ? 18.291 6.498 -51.128 1.00 77.31 210 ASN A C 1
ATOM 1613 O O . ASN A 1 210 ? 18.322 7.637 -51.594 1.00 77.31 210 ASN A O 1
ATOM 1617 N N . ARG A 1 211 ? 19.118 5.532 -51.543 1.00 78.44 211 ARG A N 1
ATOM 1618 C CA . ARG A 1 211 ? 20.262 5.740 -52.450 1.00 78.44 211 ARG A CA 1
ATOM 1619 C C . ARG A 1 211 ? 19.891 6.471 -53.742 1.00 78.44 211 ARG A C 1
ATOM 1621 O O . ARG A 1 211 ? 20.636 7.337 -54.180 1.00 78.44 211 ARG A O 1
ATOM 1628 N N . LEU A 1 212 ? 18.728 6.157 -54.318 1.00 80.00 212 LEU A N 1
ATOM 1629 C CA . LEU A 1 212 ? 18.253 6.779 -55.556 1.00 80.00 212 LEU A CA 1
ATOM 1630 C C . LEU A 1 212 ? 17.885 8.256 -55.357 1.00 80.00 212 LEU A C 1
ATOM 1632 O O . LEU A 1 212 ? 18.257 9.093 -56.172 1.00 80.00 212 LEU A O 1
ATOM 1636 N N . LEU A 1 213 ? 17.230 8.589 -54.240 1.00 82.75 213 LEU A N 1
ATOM 1637 C CA . LEU A 1 213 ? 16.887 9.972 -53.906 1.00 82.75 213 LEU A CA 1
ATOM 1638 C C . LEU A 1 213 ? 18.146 10.811 -53.664 1.00 82.75 213 LEU A C 1
ATOM 1640 O O . LEU A 1 213 ? 18.227 11.940 -54.134 1.00 82.75 213 LEU A O 1
ATOM 1644 N N . PHE A 1 214 ? 19.143 10.252 -52.972 1.00 84.06 214 PHE A N 1
ATOM 1645 C CA . PHE A 1 214 ? 20.404 10.948 -52.721 1.00 84.06 214 PHE A CA 1
ATOM 1646 C C . PHE A 1 214 ? 21.186 11.202 -54.017 1.00 84.06 214 PHE A C 1
ATOM 1648 O O . PHE A 1 214 ? 21.687 12.302 -54.219 1.00 84.06 214 PHE A O 1
ATOM 1655 N N . LEU A 1 215 ? 21.244 10.217 -54.919 1.00 81.88 215 LEU A N 1
ATOM 1656 C CA . LEU A 1 215 ? 21.989 10.318 -56.177 1.00 81.88 215 LEU A CA 1
ATOM 1657 C C . LEU A 1 215 ? 21.338 11.303 -57.162 1.00 81.88 215 LEU A C 1
ATOM 1659 O O . LEU A 1 215 ? 22.030 12.101 -57.788 1.00 81.88 215 LEU A O 1
ATOM 1663 N N . VAL A 1 216 ? 20.003 11.305 -57.247 1.00 86.31 216 VAL A N 1
ATOM 1664 C CA . VAL A 1 216 ? 19.259 12.319 -58.013 1.00 86.31 216 VAL A CA 1
ATOM 1665 C C . VAL A 1 216 ? 19.384 13.696 -57.354 1.00 86.31 216 VAL A C 1
ATOM 1667 O O . VAL A 1 216 ? 19.556 14.696 -58.049 1.00 86.31 216 VAL A O 1
ATOM 1670 N N . GLY A 1 217 ? 19.353 13.755 -56.021 1.00 88.50 217 GLY A N 1
ATOM 1671 C CA . GLY A 1 217 ? 19.484 14.994 -55.258 1.00 88.50 217 GLY A CA 1
ATOM 1672 C C . GLY A 1 217 ? 20.834 15.684 -55.459 1.00 88.50 217 GLY A C 1
ATOM 1673 O O . GLY A 1 217 ? 20.870 16.882 -55.732 1.00 88.50 217 GLY A O 1
ATOM 1674 N N . THR A 1 218 ? 21.944 14.946 -55.384 1.00 86.50 218 THR A N 1
ATOM 1675 C CA . THR A 1 218 ? 23.288 15.512 -55.586 1.00 86.50 218 THR A CA 1
ATOM 1676 C C . THR A 1 218 ? 23.542 15.899 -57.038 1.00 86.50 218 THR A C 1
ATOM 1678 O O . THR A 1 218 ? 24.132 16.950 -57.282 1.00 86.50 218 THR A O 1
ATOM 1681 N N . LEU A 1 219 ? 23.049 15.113 -58.004 1.00 85.81 219 LEU A N 1
ATOM 1682 C CA . LEU A 1 219 ? 23.110 15.472 -59.422 1.00 85.81 219 LEU A CA 1
ATOM 1683 C C . LEU A 1 219 ? 22.336 16.768 -59.69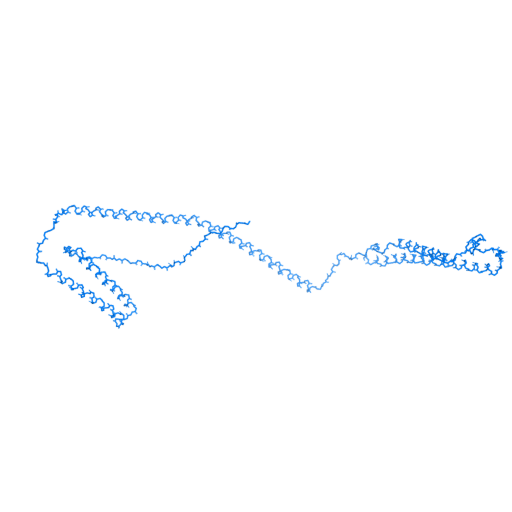3 1.00 85.81 219 LEU A C 1
ATOM 1685 O O . LEU A 1 219 ? 22.859 17.677 -60.335 1.00 85.81 219 LEU A O 1
ATOM 1689 N N . GLY A 1 220 ? 21.117 16.873 -59.155 1.00 90.31 220 GLY A N 1
ATOM 1690 C CA . GLY A 1 220 ? 20.311 18.086 -59.235 1.00 90.31 220 GLY A CA 1
ATOM 1691 C C . GLY A 1 220 ? 21.048 19.283 -58.642 1.00 90.31 220 GLY A C 1
ATOM 1692 O O . GLY A 1 220 ? 21.225 20.292 -59.322 1.00 90.31 220 GLY A O 1
ATOM 1693 N N . ALA A 1 221 ? 21.554 19.153 -57.413 1.00 90.56 221 ALA A N 1
ATOM 1694 C CA . ALA A 1 221 ? 22.313 20.207 -56.748 1.00 90.56 221 ALA A CA 1
ATOM 1695 C C . ALA A 1 221 ? 23.530 20.657 -57.575 1.00 90.56 221 ALA A C 1
ATOM 1697 O O . ALA A 1 221 ? 23.708 21.853 -57.781 1.00 90.56 221 ALA A O 1
ATOM 1698 N N . ALA A 1 222 ? 24.317 19.725 -58.122 1.00 87.69 222 ALA A N 1
ATOM 1699 C CA . ALA A 1 222 ? 25.482 20.049 -58.944 1.00 87.69 222 ALA A CA 1
ATOM 1700 C C . ALA A 1 222 ? 25.110 20.843 -60.208 1.00 87.69 222 ALA A C 1
ATOM 1702 O O . ALA A 1 222 ? 25.777 21.828 -60.534 1.00 87.69 222 ALA A O 1
ATOM 1703 N N . VAL A 1 223 ? 24.028 20.459 -60.895 1.00 88.75 223 VAL A N 1
ATOM 1704 C CA . VAL A 1 223 ? 23.530 21.177 -62.079 1.00 88.75 223 VAL A CA 1
ATOM 1705 C C . VAL A 1 223 ? 23.061 22.581 -61.699 1.00 88.75 223 VAL A C 1
ATOM 1707 O O . VAL A 1 223 ? 23.480 23.552 -62.328 1.00 88.75 223 VAL A O 1
ATOM 1710 N N . PHE A 1 224 ? 22.254 22.715 -60.644 1.00 93.56 224 PHE A N 1
ATOM 1711 C CA . PHE A 1 224 ? 21.767 24.019 -60.184 1.00 93.56 224 PHE A CA 1
ATOM 1712 C C . PHE A 1 224 ? 22.903 24.936 -59.730 1.00 93.56 224 PHE A C 1
ATOM 1714 O O . PHE A 1 224 ? 22.915 26.112 -60.090 1.00 93.56 224 PHE A O 1
ATOM 1721 N N . THR A 1 225 ? 23.886 24.416 -58.994 1.00 92.56 225 THR A N 1
ATOM 1722 C CA . THR A 1 225 ? 25.067 25.188 -58.596 1.00 92.56 225 THR A CA 1
ATOM 1723 C C . THR A 1 225 ? 25.895 25.594 -59.814 1.00 92.56 225 THR A C 1
ATOM 1725 O O . THR A 1 225 ? 26.297 26.751 -59.908 1.00 92.56 225 THR A O 1
ATOM 1728 N N . GLY A 1 226 ? 26.101 24.697 -60.783 1.00 88.50 226 GLY A N 1
ATOM 1729 C CA . GLY A 1 226 ? 26.813 25.005 -62.024 1.00 88.50 226 GLY A CA 1
ATOM 1730 C C . GLY A 1 226 ? 26.136 26.112 -62.837 1.00 88.50 226 GLY A C 1
ATOM 1731 O O . GLY A 1 226 ? 26.790 27.089 -63.211 1.00 88.50 226 GLY A O 1
ATOM 1732 N N . LEU A 1 227 ? 24.819 26.008 -63.051 1.00 90.88 227 LEU A N 1
ATOM 1733 C CA . LEU A 1 227 ? 24.037 27.051 -63.722 1.00 90.88 227 LEU A CA 1
ATOM 1734 C C . LEU A 1 227 ? 24.047 28.358 -62.929 1.00 90.88 227 LEU A C 1
ATOM 1736 O O . LEU A 1 227 ? 24.228 29.418 -63.521 1.00 90.88 227 LEU A O 1
ATOM 1740 N N . GLY A 1 228 ? 23.894 28.295 -61.606 1.00 92.62 228 GLY A N 1
ATOM 1741 C CA . GLY A 1 228 ? 23.910 29.470 -60.738 1.00 92.62 228 GLY A CA 1
ATOM 1742 C C . GLY A 1 228 ? 25.232 30.231 -60.820 1.00 92.62 228 GLY A C 1
ATOM 1743 O O . GLY A 1 228 ? 25.237 31.447 -61.001 1.00 92.62 228 GLY A O 1
ATOM 1744 N N . VAL A 1 229 ? 26.361 29.520 -60.777 1.00 90.12 229 VAL A N 1
ATOM 1745 C CA . VAL A 1 229 ? 27.695 30.124 -60.918 1.00 90.12 229 VAL A CA 1
ATOM 1746 C C . VAL A 1 229 ? 27.905 30.684 -62.326 1.00 90.12 229 VAL A C 1
ATOM 1748 O O . VAL A 1 229 ? 28.419 31.794 -62.468 1.00 90.12 229 VAL A O 1
ATOM 1751 N N . ALA A 1 230 ? 27.489 29.963 -63.372 1.00 88.06 230 ALA A N 1
ATOM 1752 C CA . ALA A 1 230 ? 27.585 30.443 -64.750 1.00 88.06 230 ALA A CA 1
ATOM 1753 C C . ALA A 1 230 ? 26.749 31.714 -64.971 1.00 88.06 230 ALA A C 1
ATOM 1755 O O . ALA A 1 230 ? 27.233 32.681 -65.561 1.00 88.06 230 ALA A O 1
ATOM 1756 N N . PHE A 1 231 ? 25.527 31.740 -64.438 1.00 88.56 231 PHE A N 1
ATOM 1757 C CA . PHE A 1 231 ? 24.634 32.891 -64.491 1.00 88.56 231 PHE A CA 1
ATOM 1758 C C . PHE A 1 231 ? 25.216 34.090 -63.735 1.00 88.56 231 PHE A C 1
ATOM 1760 O O . PHE A 1 231 ? 25.300 35.185 -64.288 1.00 88.56 231 PHE A O 1
ATOM 1767 N N . LEU A 1 232 ? 25.722 33.882 -62.515 1.00 90.12 232 LEU A N 1
ATOM 1768 C CA . LEU A 1 232 ? 26.347 34.937 -61.715 1.00 90.12 232 LEU A CA 1
ATOM 1769 C C . LEU A 1 232 ? 27.608 35.504 -62.392 1.00 90.12 232 LEU A C 1
ATOM 1771 O O . LEU A 1 232 ? 27.843 36.716 -62.405 1.00 90.12 232 LEU A O 1
ATOM 1775 N N . ARG A 1 233 ? 28.406 34.639 -63.027 1.00 88.19 233 ARG A N 1
ATOM 1776 C CA . ARG A 1 233 ? 29.571 35.053 -63.820 1.00 88.19 233 ARG A CA 1
ATOM 1777 C C . ARG A 1 233 ? 29.167 35.824 -65.078 1.00 88.19 233 ARG A C 1
ATOM 1779 O O . ARG A 1 233 ? 29.844 36.781 -65.442 1.00 88.19 233 ARG A O 1
ATOM 1786 N N . SER A 1 234 ? 28.071 35.432 -65.726 1.00 84.31 234 SER A N 1
ATOM 1787 C CA . SER A 1 234 ? 27.526 36.152 -66.880 1.00 84.31 234 SER A CA 1
ATOM 1788 C C . SER A 1 234 ? 27.019 37.539 -66.481 1.00 84.31 234 SER A C 1
ATOM 1790 O O . SER A 1 234 ? 27.275 38.511 -67.186 1.00 84.31 234 SER A O 1
ATOM 1792 N N . GLN A 1 235 ? 26.351 37.654 -65.331 1.00 85.44 235 GLN A N 1
ATOM 1793 C CA . GLN A 1 235 ? 25.804 38.925 -64.858 1.00 85.44 235 GLN A CA 1
ATOM 1794 C C . GLN A 1 235 ? 26.897 39.920 -64.441 1.00 85.44 235 GLN A C 1
ATOM 1796 O O . GLN A 1 235 ? 26.753 41.121 -64.645 1.00 85.44 235 GLN A O 1
ATOM 1801 N N . THR A 1 236 ? 28.010 39.434 -63.886 1.00 86.38 236 THR A N 1
ATOM 1802 C CA . THR A 1 236 ? 29.142 40.283 -63.466 1.00 86.38 236 THR A CA 1
ATOM 1803 C C . THR A 1 236 ? 30.012 40.771 -64.630 1.00 86.38 236 THR A C 1
ATOM 1805 O O . THR A 1 236 ? 30.793 41.705 -64.454 1.00 86.38 236 THR A O 1
ATOM 1808 N N . ARG A 1 237 ? 29.885 40.181 -65.828 1.00 77.00 237 ARG A N 1
ATOM 1809 C CA . ARG A 1 237 ? 30.591 40.611 -67.047 1.00 77.00 237 ARG A CA 1
ATOM 1810 C C . ARG A 1 237 ? 29.620 40.749 -68.225 1.00 77.00 237 ARG A C 1
ATOM 1812 O O . ARG A 1 237 ? 29.659 39.918 -69.134 1.00 77.00 237 ARG A O 1
ATOM 1819 N N . PRO A 1 238 ? 28.763 41.785 -68.240 1.00 70.56 238 PRO A N 1
ATOM 1820 C CA . PRO A 1 238 ? 27.880 42.023 -69.373 1.00 70.56 238 PRO A CA 1
ATOM 1821 C C . PRO A 1 238 ? 28.716 42.280 -70.636 1.00 70.56 238 PRO A C 1
ATOM 1823 O O . PRO A 1 238 ? 29.510 43.218 -70.696 1.00 70.56 238 PRO A O 1
ATOM 1826 N N . VAL A 1 239 ? 28.558 41.427 -71.650 1.00 72.44 239 VAL A N 1
ATOM 1827 C CA . VAL A 1 239 ? 29.225 41.583 -72.950 1.00 72.44 239 VAL A CA 1
ATOM 1828 C C . VAL A 1 239 ? 28.270 42.298 -73.902 1.00 72.44 239 VAL A C 1
ATOM 1830 O O . VAL A 1 239 ? 27.214 41.771 -74.250 1.00 72.44 239 VAL A O 1
ATOM 1833 N N . PHE A 1 240 ? 28.631 43.502 -74.349 1.00 74.38 240 PHE A N 1
ATOM 1834 C CA . PHE A 1 240 ? 27.844 44.237 -75.340 1.00 74.38 240 PHE A CA 1
ATOM 1835 C C . PHE A 1 240 ? 28.049 43.628 -76.732 1.00 74.38 240 PHE A C 1
ATOM 1837 O O . PHE A 1 240 ? 29.076 43.827 -77.373 1.00 74.38 240 PHE A O 1
ATOM 1844 N N . LEU A 1 241 ? 27.054 42.877 -77.208 1.00 68.94 241 LEU A N 1
ATOM 1845 C CA . LEU A 1 241 ? 27.101 42.176 -78.500 1.00 68.94 241 LEU A CA 1
ATOM 1846 C C . LEU A 1 241 ? 26.692 43.056 -79.695 1.00 68.94 241 LEU A C 1
ATOM 1848 O O . LEU A 1 241 ? 26.860 42.656 -80.844 1.00 68.94 241 LEU A O 1
ATOM 1852 N N . SER A 1 242 ? 26.140 44.248 -79.450 1.00 73.94 242 SER A N 1
ATOM 1853 C CA . SER A 1 242 ? 25.599 45.116 -80.499 1.00 73.94 242 SER A CA 1
ATOM 1854 C C . SER A 1 242 ? 26.070 46.556 -80.349 1.00 73.94 242 SER A C 1
ATOM 1856 O O . SER A 1 242 ? 26.051 47.117 -79.255 1.00 73.94 242 SER A O 1
ATOM 1858 N N . LYS A 1 243 ? 26.399 47.188 -81.483 1.00 72.75 243 LYS A N 1
ATOM 1859 C CA . LYS A 1 243 ? 26.765 48.611 -81.571 1.00 72.75 243 LYS A CA 1
ATOM 1860 C C . LYS A 1 243 ? 25.729 49.531 -80.919 1.00 72.75 243 LYS A C 1
ATOM 1862 O O . LYS A 1 243 ? 26.096 50.500 -80.269 1.00 72.75 243 LYS A O 1
ATOM 1867 N N . LYS A 1 244 ? 24.438 49.192 -81.058 1.00 74.81 244 LYS A N 1
ATOM 1868 C CA . LYS A 1 244 ? 23.327 49.951 -80.466 1.00 74.81 244 LYS A CA 1
ATOM 1869 C C . LYS A 1 244 ? 23.319 49.830 -78.941 1.00 74.81 244 LYS A C 1
ATOM 1871 O O . LYS A 1 244 ? 23.073 50.818 -78.268 1.00 74.81 244 LYS A O 1
ATOM 1876 N N . ALA A 1 245 ? 23.622 48.640 -78.416 1.00 76.81 245 ALA A N 1
ATOM 1877 C CA . ALA A 1 245 ? 23.674 48.388 -76.977 1.00 76.81 245 ALA A CA 1
ATOM 1878 C C . ALA A 1 245 ? 24.863 49.102 -76.318 1.00 76.81 245 ALA A C 1
ATOM 1880 O O . ALA A 1 245 ? 24.711 49.651 -75.234 1.00 76.81 245 ALA A O 1
ATOM 1881 N N . LEU A 1 246 ? 26.017 49.150 -76.996 1.00 77.62 246 LEU A N 1
ATOM 1882 C CA . LEU A 1 246 ? 27.182 49.890 -76.512 1.00 77.62 246 LEU A CA 1
ATOM 1883 C C . LEU A 1 246 ? 26.938 51.406 -76.546 1.00 77.62 246 LEU A C 1
ATOM 1885 O O . LEU A 1 246 ? 27.130 52.062 -75.532 1.00 77.62 246 LEU A O 1
ATOM 1889 N N . ALA A 1 247 ? 26.437 51.942 -77.667 1.00 79.00 247 ALA A N 1
ATOM 1890 C CA . ALA A 1 247 ? 26.134 53.371 -77.803 1.00 79.00 247 ALA A CA 1
ATOM 1891 C C . ALA A 1 247 ? 25.076 53.852 -76.793 1.00 79.00 247 ALA A C 1
ATOM 1893 O O . ALA A 1 247 ? 25.206 54.939 -76.239 1.00 79.00 247 ALA A O 1
ATOM 1894 N N . ALA A 1 248 ? 24.050 53.035 -76.523 1.00 79.06 248 ALA A N 1
ATOM 1895 C CA . ALA A 1 248 ? 23.019 53.350 -75.535 1.00 79.06 248 ALA A CA 1
ATOM 1896 C C . ALA A 1 248 ? 23.541 53.307 -74.088 1.00 79.06 248 ALA A C 1
ATOM 1898 O O . ALA A 1 248 ? 23.087 54.090 -73.262 1.00 79.06 248 ALA A O 1
ATOM 1899 N N . ALA A 1 249 ? 24.486 52.413 -73.775 1.00 78.50 249 ALA A N 1
ATOM 1900 C CA . ALA A 1 249 ? 25.047 52.285 -72.431 1.00 78.50 249 ALA A CA 1
ATOM 1901 C C . ALA A 1 249 ? 26.145 53.320 -72.126 1.00 78.50 249 ALA A C 1
ATOM 1903 O O . ALA A 1 249 ? 26.277 53.736 -70.979 1.00 78.50 249 ALA A O 1
ATOM 1904 N N . THR A 1 250 ? 26.940 53.729 -73.123 1.00 79.88 250 THR A N 1
ATOM 1905 C CA . THR A 1 250 ? 28.074 54.654 -72.930 1.00 79.88 250 THR A CA 1
ATOM 1906 C C . THR A 1 250 ? 27.802 56.087 -73.389 1.00 79.88 250 THR A C 1
ATOM 1908 O O . THR A 1 250 ? 28.592 56.972 -73.075 1.00 79.88 250 THR A O 1
ATOM 1911 N N . GLY A 1 251 ? 26.724 56.334 -74.145 1.00 79.06 251 GLY A N 1
ATOM 1912 C CA . GLY A 1 251 ? 26.364 57.662 -74.662 1.00 79.06 251 GLY A CA 1
ATOM 1913 C C . GLY A 1 251 ? 27.307 58.213 -75.741 1.00 79.06 251 GLY A C 1
ATOM 1914 O O . GLY A 1 251 ? 27.175 59.368 -76.136 1.00 79.06 251 GLY A O 1
ATOM 1915 N N . LEU A 1 252 ? 28.257 57.405 -76.225 1.00 82.56 252 LEU A N 1
ATOM 1916 C CA . LEU A 1 252 ? 29.289 57.807 -77.185 1.00 82.56 252 LEU A CA 1
ATOM 1917 C C . LEU A 1 252 ? 29.018 57.203 -78.579 1.00 82.56 252 LEU A C 1
ATOM 1919 O O . LEU A 1 252 ? 28.623 56.035 -78.674 1.00 82.56 252 LEU A O 1
ATOM 1923 N N . PRO A 1 253 ? 29.254 57.949 -79.680 1.00 78.31 253 PRO A N 1
ATOM 1924 C CA . PRO A 1 253 ? 29.106 57.425 -81.036 1.00 78.31 253 PRO A CA 1
ATOM 1925 C C . PRO A 1 253 ? 30.180 56.367 -81.345 1.00 78.31 253 PRO A C 1
ATOM 1927 O O . PRO A 1 253 ? 31.373 56.583 -81.144 1.00 78.31 253 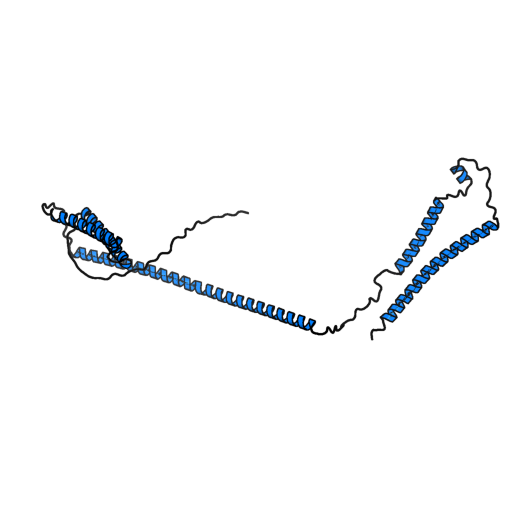PRO A O 1
ATOM 1930 N N . VAL A 1 254 ? 29.758 55.206 -81.856 1.00 78.50 254 VAL A N 1
ATOM 1931 C CA . VAL A 1 254 ? 30.653 54.082 -82.189 1.00 78.50 254 VAL A CA 1
ATOM 1932 C C . VAL A 1 254 ? 31.292 54.321 -83.562 1.00 78.50 254 VAL A C 1
ATOM 1934 O O . VAL A 1 254 ? 30.615 54.212 -84.582 1.00 78.50 254 VAL A O 1
ATOM 1937 N N . ILE A 1 255 ? 32.594 54.627 -83.587 1.00 78.94 255 ILE A N 1
ATOM 1938 C CA . ILE A 1 255 ? 33.342 55.030 -84.800 1.00 78.94 255 ILE A CA 1
ATOM 1939 C C . ILE A 1 255 ? 33.699 53.831 -85.706 1.00 78.94 255 ILE A C 1
ATOM 1941 O O . ILE A 1 255 ? 33.924 53.990 -86.901 1.00 78.94 255 ILE A O 1
ATOM 1945 N N . GLY A 1 256 ? 33.685 52.603 -85.182 1.00 74.56 256 GLY A N 1
ATOM 1946 C CA . GLY A 1 256 ? 33.935 51.402 -85.976 1.00 74.56 256 GLY A CA 1
ATOM 1947 C C . GLY A 1 256 ? 33.676 50.118 -85.198 1.00 74.56 256 GLY A C 1
ATOM 1948 O O . GLY A 1 256 ? 33.676 50.109 -83.968 1.00 74.56 256 GLY A O 1
ATOM 1949 N N . VAL A 1 257 ? 33.442 49.022 -85.920 1.00 76.00 257 VAL A N 1
ATOM 1950 C CA . VAL A 1 257 ? 33.314 47.676 -85.349 1.00 76.00 257 VAL A CA 1
ATOM 1951 C C . VAL A 1 257 ? 34.441 46.808 -85.889 1.00 76.00 257 VAL A C 1
ATOM 1953 O O . VAL A 1 257 ? 34.601 46.668 -87.098 1.00 76.00 257 VAL A O 1
ATOM 1956 N N . VAL A 1 258 ? 35.233 46.220 -84.997 1.00 76.38 258 VAL A N 1
ATOM 1957 C CA . VAL A 1 258 ? 36.238 45.229 -85.387 1.00 76.38 258 VAL A CA 1
ATOM 1958 C C . VAL A 1 258 ? 35.550 43.872 -85.371 1.00 76.38 258 VAL A C 1
ATOM 1960 O O . VAL A 1 258 ? 35.178 43.367 -84.311 1.00 76.38 258 VAL A O 1
ATOM 1963 N N . SER A 1 259 ? 35.329 43.284 -86.548 1.00 68.88 259 SER A N 1
ATOM 1964 C CA . SER A 1 259 ? 34.839 41.909 -86.617 1.00 68.88 259 SER A CA 1
ATOM 1965 C C . SER A 1 259 ? 35.910 40.980 -86.057 1.00 68.88 259 SER A C 1
ATOM 1967 O O . SER A 1 259 ? 37.071 41.075 -86.456 1.00 68.88 259 SER A O 1
ATOM 1969 N N . ARG A 1 260 ? 35.529 40.065 -85.164 1.00 67.38 260 ARG A N 1
ATOM 1970 C CA . ARG A 1 260 ? 36.431 39.042 -84.625 1.00 67.38 260 ARG A CA 1
ATOM 1971 C C . ARG A 1 260 ? 37.002 38.215 -85.781 1.00 67.38 260 ARG A C 1
ATOM 1973 O O . ARG A 1 260 ? 36.297 37.385 -86.354 1.00 67.38 260 ARG A O 1
ATOM 1980 N N . SER A 1 261 ? 38.265 38.443 -86.139 1.00 65.81 261 SER A N 1
ATOM 1981 C CA . SER A 1 261 ? 38.961 37.614 -87.118 1.00 65.81 261 SER A CA 1
ATOM 1982 C C . SER A 1 261 ? 39.263 36.261 -86.472 1.00 65.81 261 SER A C 1
ATOM 1984 O O . SER A 1 261 ? 39.789 36.177 -85.360 1.00 65.81 261 SER A O 1
ATOM 1986 N N . ARG A 1 262 ? 38.861 35.171 -87.134 1.00 58.97 262 ARG A N 1
ATOM 1987 C CA . ARG A 1 262 ? 39.137 33.800 -86.683 1.00 58.97 262 ARG A CA 1
ATOM 1988 C C . ARG A 1 262 ? 40.622 33.492 -86.886 1.00 58.97 262 ARG A C 1
ATOM 1990 O O . ARG A 1 262 ? 40.997 32.834 -87.849 1.00 58.97 262 ARG A O 1
ATOM 1997 N N . ALA A 1 263 ? 41.474 33.987 -85.995 1.00 71.75 263 ALA A N 1
ATOM 1998 C CA . ALA A 1 263 ? 42.873 33.588 -85.966 1.00 71.75 263 ALA A CA 1
ATOM 1999 C C . ALA A 1 263 ? 42.970 32.109 -85.526 1.00 71.75 263 ALA A C 1
ATOM 2001 O O . ALA A 1 263 ? 42.325 31.731 -84.540 1.00 71.75 263 ALA A O 1
ATOM 2002 N N . PRO A 1 264 ? 43.775 31.261 -86.197 1.00 66.81 264 PRO A N 1
ATOM 2003 C CA . PRO A 1 264 ? 43.901 29.839 -85.856 1.00 66.81 264 PRO A CA 1
ATOM 2004 C C . PRO A 1 264 ? 44.375 29.603 -84.409 1.00 66.81 264 PRO A C 1
ATOM 2006 O O . PRO A 1 264 ? 44.014 28.595 -83.804 1.00 66.81 264 PRO A O 1
ATOM 2009 N N . ALA A 1 265 ? 45.087 30.566 -83.809 1.00 68.00 265 ALA A N 1
ATOM 2010 C CA . ALA A 1 265 ? 45.486 30.535 -82.400 1.00 68.00 265 ALA A CA 1
ATOM 2011 C C . ALA A 1 265 ? 44.297 30.611 -81.414 1.00 68.00 265 ALA A C 1
ATOM 2013 O O . ALA A 1 265 ? 44.325 29.964 -80.369 1.00 68.00 265 ALA A O 1
ATOM 2014 N N . VAL A 1 266 ? 43.227 31.343 -81.754 1.00 67.06 266 VAL A N 1
ATOM 2015 C CA . VAL A 1 266 ? 42.029 31.490 -80.899 1.00 67.06 266 VAL A CA 1
ATOM 2016 C C . VAL A 1 266 ? 41.111 30.270 -81.028 1.00 67.06 266 VAL A C 1
ATOM 2018 O O . VAL A 1 266 ? 40.572 29.796 -80.031 1.00 67.06 266 VAL A O 1
ATOM 2021 N N . LEU A 1 267 ? 41.014 29.686 -82.228 1.00 65.69 267 LEU A N 1
ATOM 2022 C CA . LEU A 1 267 ? 40.285 28.431 -82.464 1.00 65.69 267 LEU A CA 1
ATOM 2023 C C . LEU A 1 267 ? 40.911 27.243 -81.707 1.00 65.69 267 LEU A C 1
ATOM 2025 O O . LEU A 1 267 ? 40.197 26.340 -81.273 1.00 65.69 267 LEU A O 1
ATOM 2029 N N . GLY A 1 268 ? 42.238 27.238 -81.528 1.00 71.50 268 GLY A N 1
ATOM 2030 C CA . GLY A 1 268 ? 42.940 26.229 -80.730 1.00 71.50 268 GLY A CA 1
ATOM 2031 C C . GLY A 1 268 ? 42.641 26.325 -79.230 1.00 71.50 268 GLY A C 1
ATOM 2032 O O . GLY A 1 268 ? 42.450 25.296 -78.583 1.00 71.50 268 GLY A O 1
ATOM 2033 N N . ALA A 1 269 ? 42.554 27.543 -78.686 1.00 74.94 269 ALA A N 1
ATOM 2034 C CA . ALA A 1 269 ? 42.207 27.775 -77.282 1.00 74.94 269 ALA A CA 1
ATOM 2035 C C . ALA A 1 269 ? 40.744 27.409 -76.984 1.00 74.94 269 ALA A C 1
ATOM 2037 O O . ALA A 1 269 ? 40.485 26.675 -76.037 1.00 74.94 269 ALA A O 1
ATOM 2038 N N . GLU A 1 270 ? 39.802 27.799 -77.851 1.00 77.88 270 GLU A N 1
ATOM 2039 C CA . GLU A 1 270 ? 38.382 27.442 -77.701 1.00 77.88 270 GLU A CA 1
ATOM 2040 C C . GLU A 1 270 ? 38.156 25.925 -77.744 1.00 77.88 270 GLU A C 1
ATOM 2042 O O . GLU A 1 270 ? 37.364 25.392 -76.970 1.00 77.88 270 GLU A O 1
ATOM 2047 N N . ARG A 1 271 ? 38.890 25.204 -78.606 1.00 76.06 271 ARG A N 1
ATOM 2048 C CA . ARG A 1 271 ? 38.851 23.735 -78.631 1.00 76.06 271 ARG A CA 1
ATOM 2049 C C . ARG A 1 271 ? 39.402 23.125 -77.347 1.00 76.06 271 ARG A C 1
ATOM 2051 O O . ARG A 1 271 ? 38.841 22.140 -76.886 1.00 76.06 271 ARG A O 1
ATOM 2058 N N . ARG A 1 272 ? 40.467 23.688 -76.765 1.00 78.38 272 ARG A N 1
ATOM 2059 C CA . ARG A 1 272 ? 41.026 23.220 -75.484 1.00 78.38 272 ARG A CA 1
ATOM 2060 C C . ARG A 1 272 ? 40.071 23.478 -74.325 1.00 78.38 272 ARG A C 1
ATOM 2062 O O . ARG A 1 272 ? 39.887 22.583 -73.514 1.00 78.38 272 ARG A O 1
ATOM 2069 N N . ASP A 1 273 ? 39.419 24.633 -74.279 1.00 80.81 273 ASP A N 1
ATOM 2070 C CA . ASP A 1 273 ? 38.447 24.952 -73.228 1.00 80.81 273 ASP A CA 1
ATOM 2071 C C . ASP A 1 273 ? 37.181 24.097 -73.347 1.00 80.81 273 ASP A C 1
ATOM 2073 O O . ASP A 1 273 ? 36.699 23.564 -72.347 1.00 80.81 273 ASP A O 1
ATOM 2077 N N . ALA A 1 274 ? 36.684 23.888 -74.571 1.00 80.56 274 ALA A N 1
ATOM 2078 C CA . ALA A 1 274 ? 35.585 22.963 -74.825 1.00 80.56 274 ALA A CA 1
ATOM 2079 C C . ALA A 1 274 ? 35.972 21.522 -74.454 1.00 80.56 274 ALA A C 1
ATOM 2081 O O . ALA A 1 274 ? 35.203 20.844 -73.776 1.00 80.56 274 ALA A O 1
ATOM 2082 N N . LEU A 1 275 ? 37.181 21.073 -74.820 1.00 84.88 275 LEU A N 1
ATOM 2083 C CA . LEU A 1 275 ? 37.695 19.756 -74.438 1.00 84.88 275 LEU A CA 1
ATOM 2084 C C . LEU A 1 275 ? 37.813 19.625 -72.918 1.00 84.88 275 LEU A C 1
ATOM 2086 O O . LEU A 1 275 ? 37.296 18.663 -72.362 1.00 84.88 275 LEU A O 1
ATOM 2090 N N . ASN A 1 276 ? 38.393 20.605 -72.228 1.00 84.94 276 ASN A N 1
ATOM 2091 C CA . ASN A 1 276 ? 38.506 20.608 -70.770 1.00 84.94 276 ASN A CA 1
ATOM 2092 C C . ASN A 1 276 ? 37.127 20.556 -70.100 1.00 84.94 276 ASN A C 1
ATOM 2094 O O . ASN A 1 276 ? 36.932 19.778 -69.170 1.00 84.94 276 ASN A O 1
ATOM 2098 N N . PHE A 1 277 ? 36.146 21.314 -70.598 1.00 83.81 277 PHE A N 1
ATOM 2099 C CA . PHE A 1 277 ? 34.775 21.267 -70.087 1.00 83.81 277 PHE A CA 1
ATOM 2100 C C . PHE A 1 277 ? 34.125 19.893 -70.310 1.00 83.81 277 PHE A C 1
ATOM 2102 O O . PHE A 1 277 ? 33.523 19.335 -69.389 1.00 83.81 277 PHE A O 1
ATOM 2109 N N . THR A 1 278 ? 34.291 19.299 -71.497 1.00 86.25 278 THR A N 1
ATOM 2110 C CA . THR A 1 278 ? 33.790 17.941 -71.774 1.00 86.25 278 THR A CA 1
ATOM 2111 C C . THR A 1 278 ? 34.496 16.876 -70.935 1.00 86.25 278 THR A C 1
ATOM 2113 O O . THR A 1 278 ? 33.848 15.950 -70.463 1.00 86.25 278 THR A O 1
ATOM 2116 N N . LEU A 1 279 ? 35.797 17.026 -70.666 1.00 89.25 279 LEU A N 1
ATOM 2117 C CA . LEU A 1 279 ? 36.550 16.108 -69.817 1.00 89.25 279 LEU A CA 1
ATOM 2118 C C . LEU A 1 279 ? 36.106 16.212 -68.357 1.00 89.25 279 LEU A C 1
ATOM 2120 O O . LEU A 1 279 ? 35.850 15.188 -67.741 1.00 89.25 279 LEU A O 1
ATOM 2124 N N . VAL A 1 280 ? 35.951 17.422 -67.812 1.00 86.75 280 VAL A N 1
ATOM 2125 C CA . VAL A 1 280 ? 35.503 17.631 -66.422 1.00 86.75 280 VAL A CA 1
ATOM 2126 C C . VAL A 1 280 ? 34.070 17.137 -66.205 1.00 86.75 280 VAL A C 1
ATOM 2128 O O . VAL A 1 280 ? 33.763 16.530 -65.181 1.00 86.75 280 VAL A O 1
ATOM 2131 N N . THR A 1 281 ? 33.176 17.366 -67.167 1.00 84.19 281 THR A N 1
ATOM 2132 C CA . THR A 1 281 ? 31.798 16.858 -67.081 1.00 84.19 281 THR A CA 1
ATOM 2133 C C . THR A 1 281 ? 31.753 15.334 -67.186 1.00 84.19 281 THR A C 1
ATOM 2135 O O . THR A 1 281 ? 31.043 14.690 -66.414 1.00 84.19 281 THR A O 1
ATOM 2138 N N . LEU A 1 282 ? 32.559 14.737 -68.069 1.00 87.00 282 LEU A N 1
ATOM 2139 C CA . LEU A 1 282 ? 32.648 13.286 -68.212 1.00 87.00 282 LEU A CA 1
ATOM 2140 C C . LEU A 1 282 ? 33.271 12.627 -66.973 1.00 87.00 282 LEU A C 1
ATOM 2142 O O . LEU A 1 282 ? 32.745 11.619 -66.505 1.00 87.00 282 LEU A O 1
ATOM 2146 N N . THR A 1 283 ? 34.324 13.201 -66.381 1.00 87.31 283 THR A N 1
ATOM 2147 C CA . THR A 1 283 ? 34.927 12.666 -65.148 1.00 87.31 283 THR A CA 1
ATOM 2148 C C . THR A 1 283 ? 33.958 12.725 -63.971 1.00 87.31 283 THR A C 1
ATOM 2150 O O . THR A 1 283 ? 33.851 11.741 -63.242 1.00 87.31 283 THR A O 1
ATOM 2153 N N . LEU A 1 284 ? 33.189 13.808 -63.814 1.00 84.81 284 LEU A N 1
ATOM 2154 C CA . LEU A 1 284 ? 32.151 13.911 -62.782 1.00 84.81 284 LEU A CA 1
ATOM 2155 C C . LEU A 1 284 ? 31.094 12.803 -62.931 1.00 84.81 284 LEU A C 1
ATOM 2157 O O . LEU A 1 284 ? 30.764 12.127 -61.955 1.00 84.81 284 LEU A O 1
ATOM 2161 N N . VAL A 1 285 ? 30.587 12.589 -64.150 1.00 85.38 285 VAL A N 1
ATOM 2162 C CA . VAL A 1 285 ? 29.596 11.536 -64.430 1.00 85.38 285 VAL A CA 1
ATOM 2163 C C . VAL A 1 285 ? 30.180 10.154 -64.141 1.00 85.38 285 VAL A C 1
ATOM 2165 O O . VAL A 1 285 ? 29.528 9.344 -63.484 1.00 85.38 285 VAL A O 1
ATOM 2168 N N . VAL A 1 286 ? 31.422 9.893 -64.555 1.00 87.44 286 VAL A N 1
ATOM 2169 C CA . VAL A 1 286 ? 32.106 8.623 -64.278 1.00 87.44 286 VAL A CA 1
ATOM 2170 C C . VAL A 1 286 ? 32.280 8.404 -62.773 1.00 87.44 286 VAL A C 1
ATOM 2172 O O . VAL A 1 286 ? 32.000 7.307 -62.296 1.00 87.44 286 VAL A O 1
ATOM 2175 N N . VAL A 1 287 ? 32.660 9.421 -61.995 1.00 86.81 287 VAL A N 1
ATOM 2176 C CA . VAL A 1 287 ? 32.796 9.314 -60.528 1.00 86.81 287 VAL A CA 1
ATOM 2177 C C . VAL A 1 287 ? 31.453 9.004 -59.857 1.00 86.81 287 VAL A C 1
ATOM 2179 O O . VAL A 1 287 ? 31.384 8.135 -58.991 1.00 86.81 287 VAL A O 1
ATOM 2182 N N . ILE A 1 288 ? 30.362 9.648 -60.278 1.00 83.56 288 ILE A N 1
ATOM 2183 C CA . ILE A 1 288 ? 29.024 9.387 -59.721 1.00 83.56 288 ILE A CA 1
ATOM 2184 C C . ILE A 1 288 ? 28.543 7.973 -60.078 1.00 83.56 288 ILE A C 1
ATOM 2186 O O . ILE A 1 288 ? 28.033 7.253 -59.215 1.00 83.56 288 ILE A O 1
ATOM 2190 N N . VAL A 1 289 ? 28.730 7.550 -61.332 1.00 84.12 289 VAL A N 1
ATOM 2191 C CA . VAL A 1 289 ? 28.339 6.211 -61.796 1.00 84.12 289 VAL A CA 1
ATOM 2192 C C . VAL A 1 289 ? 29.166 5.138 -61.097 1.00 84.12 289 VAL A C 1
ATOM 2194 O O . VAL A 1 289 ? 28.596 4.172 -60.603 1.00 84.12 289 VAL A O 1
ATOM 2197 N N . THR A 1 290 ? 30.484 5.312 -60.987 1.00 83.12 290 THR A N 1
ATOM 2198 C CA . THR A 1 290 ? 31.367 4.374 -60.273 1.00 83.12 290 THR A CA 1
ATOM 2199 C C . THR A 1 290 ? 31.059 4.320 -58.782 1.00 83.12 290 THR A C 1
ATOM 2201 O O . THR A 1 290 ? 30.980 3.225 -58.240 1.00 83.12 290 THR A O 1
ATOM 2204 N N . ALA A 1 291 ? 30.770 5.440 -58.116 1.00 81.94 291 ALA A N 1
ATOM 2205 C CA . ALA A 1 291 ? 30.320 5.433 -56.722 1.00 81.94 291 ALA A CA 1
ATOM 2206 C C . ALA A 1 291 ? 28.991 4.669 -56.550 1.00 81.94 291 ALA A C 1
ATOM 2208 O O . ALA A 1 291 ? 28.848 3.848 -55.638 1.00 81.94 291 ALA A O 1
ATOM 2209 N N . GLY A 1 292 ? 28.035 4.871 -57.463 1.00 78.00 292 GLY A N 1
ATOM 2210 C CA . GLY A 1 292 ? 26.781 4.117 -57.495 1.00 78.00 292 GLY A CA 1
ATOM 2211 C C . GLY A 1 292 ? 27.008 2.618 -57.718 1.00 78.00 292 GLY A C 1
ATOM 2212 O O . GLY A 1 292 ? 26.493 1.789 -56.962 1.00 78.00 292 GLY A O 1
ATOM 2213 N N . LEU A 1 293 ? 27.839 2.275 -58.702 1.00 78.56 293 LEU A N 1
ATOM 2214 C CA . LEU A 1 293 ? 28.137 0.906 -59.115 1.00 78.56 293 LEU A CA 1
ATOM 2215 C C . LEU A 1 293 ? 29.039 0.178 -58.121 1.00 78.56 293 LEU A C 1
ATOM 2217 O O . LEU A 1 293 ? 28.908 -1.025 -58.032 1.00 78.56 293 LEU A O 1
ATOM 2221 N N . VAL A 1 294 ? 29.879 0.852 -57.330 1.00 79.94 294 VAL A N 1
ATOM 2222 C CA . VAL A 1 294 ? 30.649 0.259 -56.216 1.00 79.94 294 VAL A CA 1
ATOM 2223 C C . VAL A 1 294 ? 29.759 0.058 -54.987 1.00 79.94 294 VAL A C 1
ATOM 2225 O O . VAL A 1 294 ? 29.864 -0.954 -54.294 1.00 79.94 294 VAL A O 1
ATOM 2228 N N . SER A 1 295 ? 28.801 0.955 -54.741 1.00 70.00 295 SER A N 1
ATOM 2229 C CA . SER A 1 295 ? 27.871 0.811 -53.613 1.00 70.00 295 SER A CA 1
ATOM 2230 C C . SER A 1 295 ? 26.914 -0.388 -53.758 1.00 70.00 295 SER A C 1
ATOM 2232 O O . SER A 1 295 ? 26.477 -0.967 -52.755 1.00 70.00 295 SER A O 1
ATOM 2234 N N . TYR A 1 296 ? 26.576 -0.782 -54.993 1.00 73.38 296 TYR A N 1
ATOM 2235 C CA . TYR A 1 296 ? 25.684 -1.905 -55.300 1.00 73.38 296 TYR A CA 1
ATOM 2236 C C . TYR A 1 296 ? 26.271 -3.294 -54.935 1.00 73.38 296 TYR A C 1
ATOM 2238 O O . TYR A 1 296 ? 25.640 -3.997 -54.138 1.00 73.38 296 TYR A O 1
ATOM 2246 N N . PRO A 1 297 ? 27.470 -3.705 -55.400 1.00 71.25 297 PRO A N 1
ATOM 2247 C CA . PRO A 1 297 ? 28.098 -4.982 -55.088 1.00 71.25 297 PRO A CA 1
ATOM 2248 C C . PRO A 1 297 ? 28.547 -5.055 -53.634 1.00 71.25 297 PRO A C 1
ATOM 2250 O O . PRO A 1 297 ? 28.393 -6.115 -53.046 1.00 71.25 297 PRO A O 1
ATOM 2253 N N . VAL A 1 298 ? 28.984 -3.955 -53.006 1.00 69.25 298 VAL A N 1
ATOM 2254 C CA . VAL A 1 298 ? 29.304 -3.948 -51.565 1.00 69.25 298 VAL A CA 1
ATOM 2255 C C . VAL A 1 298 ? 28.077 -4.346 -50.739 1.00 69.25 298 VAL A C 1
ATOM 2257 O O . VAL A 1 298 ? 28.179 -5.163 -49.832 1.00 69.25 298 VAL A O 1
ATOM 2260 N N . SER A 1 299 ? 26.880 -3.879 -51.115 1.00 65.69 299 SER A N 1
ATOM 2261 C CA . SER A 1 299 ? 25.628 -4.290 -50.457 1.00 65.69 299 SER A CA 1
ATOM 2262 C C . SER A 1 299 ? 25.171 -5.722 -50.783 1.00 65.69 299 SER A C 1
ATOM 2264 O O . SER A 1 299 ? 24.331 -6.282 -50.074 1.00 65.69 299 SER A O 1
ATOM 2266 N N . ARG A 1 300 ? 25.671 -6.311 -51.877 1.00 67.12 300 ARG A N 1
ATOM 2267 C CA . ARG A 1 300 ? 25.378 -7.694 -52.284 1.00 67.12 300 ARG A CA 1
ATOM 2268 C C . ARG A 1 300 ? 26.347 -8.678 -51.623 1.00 67.12 300 ARG A C 1
ATOM 2270 O O . ARG A 1 300 ? 25.899 -9.700 -51.120 1.00 67.12 300 ARG A O 1
ATOM 2277 N N . LEU A 1 301 ? 27.628 -8.322 -51.550 1.00 66.31 301 LEU A N 1
ATOM 2278 C CA . LEU A 1 301 ? 28.678 -9.072 -50.866 1.00 66.31 301 LEU A CA 1
ATOM 2279 C C . LEU A 1 301 ? 28.461 -9.078 -49.354 1.00 66.31 301 LEU A C 1
ATOM 2281 O O . LEU A 1 301 ? 28.520 -10.146 -48.760 1.00 66.31 301 LEU A O 1
ATOM 2285 N N . LEU A 1 302 ? 28.083 -7.946 -48.741 1.00 63.09 302 LEU A N 1
ATOM 2286 C CA . LEU A 1 302 ? 27.690 -7.948 -47.325 1.00 63.09 302 LEU A CA 1
ATOM 2287 C C . LEU A 1 302 ? 26.505 -8.886 -47.058 1.00 63.09 302 LEU A C 1
ATOM 2289 O O . LEU A 1 302 ? 26.488 -9.558 -46.037 1.00 63.09 302 LEU A O 1
ATOM 2293 N N . ARG A 1 303 ? 25.537 -8.983 -47.979 1.00 61.75 303 ARG A N 1
ATOM 2294 C CA . ARG A 1 303 ? 24.416 -9.930 -47.851 1.00 61.75 303 ARG A CA 1
ATOM 2295 C C . ARG A 1 303 ? 24.830 -11.394 -48.019 1.00 61.75 303 ARG A C 1
ATOM 2297 O O . ARG A 1 303 ? 24.216 -12.241 -47.388 1.00 61.75 303 ARG A O 1
ATOM 2304 N N . GLN A 1 304 ? 25.840 -11.695 -48.837 1.00 64.69 304 GLN A N 1
ATOM 2305 C CA . GLN A 1 304 ? 26.376 -13.055 -48.974 1.00 64.69 304 GLN A CA 1
ATOM 2306 C C . GLN A 1 304 ? 27.253 -13.463 -47.786 1.00 64.69 304 GLN A C 1
ATOM 2308 O O . GLN A 1 304 ? 27.152 -14.596 -47.340 1.00 64.69 304 GLN A O 1
ATOM 2313 N N . VAL A 1 305 ? 28.067 -12.552 -47.247 1.00 62.88 305 VAL A N 1
ATOM 2314 C CA . VAL A 1 305 ? 28.950 -12.840 -46.104 1.00 62.88 305 VAL A CA 1
ATOM 2315 C C . VAL A 1 305 ? 28.159 -12.934 -44.797 1.00 62.88 305 VAL A C 1
ATOM 2317 O O . VAL A 1 305 ? 28.385 -13.845 -44.017 1.00 62.88 305 VAL A O 1
ATOM 2320 N N . VAL A 1 306 ? 27.171 -12.057 -44.585 1.00 60.78 306 VAL A N 1
ATOM 2321 C CA . VAL A 1 306 ? 26.306 -12.092 -43.387 1.00 60.78 306 VAL A CA 1
ATOM 2322 C C . VAL A 1 306 ? 25.209 -13.168 -43.493 1.00 60.78 306 VAL A C 1
ATOM 2324 O O . VAL A 1 306 ? 24.620 -13.556 -42.492 1.00 60.78 306 VAL A O 1
ATOM 2327 N N . GLY A 1 307 ? 24.918 -13.668 -44.700 1.00 54.62 307 GLY A N 1
ATOM 2328 C CA . GLY A 1 307 ? 23.857 -14.651 -44.957 1.00 54.62 307 GLY A CA 1
ATOM 2329 C C . GLY A 1 307 ? 24.282 -16.124 -44.941 1.00 54.62 307 GLY A C 1
ATOM 2330 O O . GLY A 1 307 ? 23.418 -16.973 -45.131 1.00 54.62 307 GLY A O 1
ATOM 2331 N N . LEU A 1 308 ? 25.569 -16.440 -44.752 1.00 50.72 308 LEU A N 1
ATOM 2332 C CA . LEU A 1 308 ? 26.099 -17.815 -44.821 1.00 50.72 308 LEU A CA 1
ATOM 2333 C C . LEU A 1 308 ? 26.557 -18.405 -43.473 1.00 50.72 308 LEU A C 1
ATOM 2335 O O . LEU A 1 308 ? 27.121 -19.491 -43.462 1.00 50.72 308 LEU A O 1
ATOM 2339 N N . GLU A 1 309 ? 26.266 -17.760 -42.340 1.00 52.12 309 GLU A N 1
ATOM 2340 C CA . GLU A 1 309 ? 26.512 -18.325 -40.993 1.00 52.12 309 GLU A CA 1
ATOM 2341 C C . GLU A 1 309 ? 25.228 -18.835 -40.306 1.00 52.12 309 GLU A C 1
ATOM 2343 O O . GLU A 1 309 ? 25.158 -18.950 -39.086 1.00 52.12 309 GLU A O 1
ATOM 2348 N N . GLY A 1 310 ? 24.182 -19.118 -41.090 1.00 52.38 310 GLY A N 1
ATOM 2349 C CA . GLY A 1 310 ? 22.869 -19.540 -40.599 1.00 52.38 310 GLY A CA 1
ATOM 2350 C C . GLY A 1 310 ? 22.383 -20.859 -41.195 1.00 52.38 310 GLY A C 1
ATOM 2351 O O . GLY A 1 310 ? 21.312 -20.882 -41.798 1.00 52.38 310 GLY A O 1
ATOM 2352 N N . THR A 1 311 ? 23.156 -21.933 -41.034 1.00 42.88 311 THR A N 1
ATOM 2353 C CA . THR A 1 311 ? 22.668 -23.327 -41.044 1.00 42.88 311 THR A CA 1
ATOM 2354 C C . THR A 1 311 ? 23.293 -24.077 -39.890 1.00 42.88 311 THR A C 1
ATOM 2356 O O . THR A 1 311 ? 24.534 -23.965 -39.772 1.00 42.88 311 THR A O 1
#

Sequence (311 aa):
MSASCRISAATISAACRPKSPACRRSGQSILKTPPSAQDIQAATTLDARIRDSRHQLDELLLKFTDRHPEVLAVKDTIKRLEEQRRAELGGVRSTNGTVAQGSSVPVDPVVQNLQIGLNTADVQVASLQTQESQSAARVAELQRLVTTGPEVEAELARLNRDYGVTKAQYEALLQRLETARLSNEADRSEDRRFRILEPPRAPLRPISPNRLLFLVGTLGAAVFTGLGVAFLRSQTRPVFLSKKALAAATGLPVIGVVSRSRAPAVLGAERRDALNFTLVTLTLVVVIVTAGLVSYPVSRLLRQVVGLEGT

pLDDT: mean 76.77, std 19.44, range [30.39, 98.62]

Foldseek 3Di:
DDDDDDDDDDDDDDDDDDDDDDDDDDDDDDDDDDDDPVLVVVLVVLVVVLVVLVVVLVVCVVPDPCPDPVNVVSVVVNVVSVVVSCVSVVVVVPPPPDDDDDDDDPDDVVVVVVVVVVVVVVVVVVVVVVVVVVVVVVVVVVVVCVVCVVVVVVVVVVVVVVVVVVVVVVVVVVVVVVVVVVVVVVCVPPPPPPPCPDPDDDPLDDPDDDPVCVLVVVVVVVVVVVVVVVVVVCVVDPDDPDQVSVCVVPVDHDPDDDDPDPDVVVVVVVVVVVVVVVVVVVVVVVVSVVVVVVVVVVSVVCCVVVVPVPD

Secondary structure (DSSP, 8-state):
------------------------------------HHHHHHHHHHHHHHHHHHHHHHHHHTTS-TT-HHHHHHHHHHHHHHHHHHHHHHHTTS--------------HHHHHHHHHHHHHHHHHHHHHHHHHHHHHHHHHHHHHHHHHHHHHHHHHHHHHHHHHHHHHHHHHHHHHHHHHHHHHHHHHS------SS--PPPSS-SS--HHHHHHHHHHHHHHHHHHHHHHHHHHS----SHHHHHHHH-S-----------HHHHHHHHHHHHHHHHHHHHHHHHHHHHHHHHHHHHHHHHHHHTSS--

Radius of gyration: 68.58 Å; chains: 1; bounding box: 103×81×178 Å